Protein AF-A0A7C1QUC7-F1 (afdb_monomer)

pLDDT: mean 93.7, std 6.02, range [58.03, 98.5]

Radius of gyration: 19.01 Å; Cα contacts (8 Å, |Δi|>4): 161; chains: 1; bounding box: 42×36×48 Å

Mean predicted aligned error: 3.9 Å

Sequence (170 aa):
MADLIAYRDMVGLGVSPEYSREEKELNALASFWFVCEMGADALHEIRVWHWFYDHPEASVEELKKVTIDIANDIWNEYFADIFGVRDIPIFSIYSHFINGSLYLHSYPLGNIILMQLEEYFEGKDFEEEMVRICTIGKLTPDLWMKEATGESLSSEPMLRAVRKAIDNYN

Secondary structure (DSSP, 8-state):
---HHHHHHHHHTTSSS---HHHHHHHHHHHHHHHHHHHHHHHHHHHHHHHHHH-TT--HHHHHHHHHHHHHHHHHHHTHHHHT-----GGGG-THHHHS-S-TTHHHHHHHHHHHHHHHTTTS-HHHHHHHHHTT-S--HHHHHHHHHSS---SHHHHHHHHHHHHHH-

Solvent-accessible surface area (backbone atoms only — not comparable to full-atom values): 9418 Å² total; per-residue (Å²): 91,57,49,66,65,60,46,49,47,34,32,76,72,64,77,33,97,60,77,47,72,66,60,51,30,52,36,29,46,42,23,51,52,38,30,55,55,42,39,51,45,19,49,40,47,52,52,46,51,52,51,45,70,78,38,82,85,62,50,72,69,54,53,53,50,50,38,37,50,48,18,18,50,52,31,50,73,75,41,16,85,80,71,75,54,70,74,49,43,70,59,49,70,63,60,64,58,79,83,46,70,98,53,54,59,54,56,27,51,51,33,36,50,47,36,36,48,56,63,66,43,63,96,50,66,59,66,65,50,48,54,57,46,67,66,73,64,96,62,56,72,46,60,42,31,31,76,58,71,73,39,70,70,51,60,58,50,40,54,52,42,30,52,59,32,51,68,74,76,108

Structure (mmCIF, N/CA/C/O backbone):
data_AF-A0A7C1QUC7-F1
#
_entry.id   AF-A0A7C1QUC7-F1
#
loop_
_atom_site.group_PDB
_atom_site.id
_atom_site.type_symbol
_atom_site.label_atom_id
_atom_site.label_alt_id
_atom_site.label_comp_id
_atom_site.label_asym_id
_atom_site.label_entity_id
_atom_site.label_seq_id
_atom_site.pdbx_PDB_ins_code
_atom_site.Cartn_x
_atom_site.Cartn_y
_atom_site.Cartn_z
_atom_site.occupancy
_atom_site.B_iso_or_equiv
_atom_site.auth_seq_id
_atom_site.auth_comp_id
_atom_site.auth_asym_id
_atom_site.auth_atom_id
_atom_site.pdbx_PDB_model_num
ATOM 1 N N . MET A 1 1 ? 1.234 6.935 5.578 1.00 69.12 1 MET A N 1
ATOM 2 C CA . MET A 1 1 ? 1.297 5.610 6.223 1.00 69.12 1 MET A CA 1
ATOM 3 C C . MET A 1 1 ? 0.118 5.541 7.174 1.00 69.12 1 MET A C 1
ATOM 5 O O . MET A 1 1 ? -0.245 6.579 7.704 1.00 69.12 1 MET A O 1
ATOM 9 N N . ALA A 1 2 ? -0.513 4.383 7.321 1.00 73.50 2 ALA A N 1
ATOM 10 C CA . ALA A 1 2 ? -1.571 4.170 8.287 1.00 73.50 2 ALA A CA 1
ATOM 11 C C . ALA A 1 2 ? -0.963 4.217 9.687 1.00 73.50 2 ALA A C 1
ATOM 13 O O . ALA A 1 2 ? -0.053 3.447 9.994 1.00 73.50 2 ALA A O 1
ATOM 14 N N . ASP A 1 3 ? -1.483 5.122 10.511 1.00 85.62 3 ASP A N 1
ATOM 15 C CA . ASP A 1 3 ? -0.880 5.485 11.794 1.00 85.62 3 ASP A CA 1
ATOM 16 C C . ASP A 1 3 ? -1.802 5.167 12.984 1.00 85.62 3 ASP A C 1
ATOM 18 O O . ASP A 1 3 ? -1.674 5.754 14.058 1.00 85.62 3 ASP A O 1
ATOM 22 N N . LEU A 1 4 ? -2.718 4.199 12.829 1.00 86.19 4 LEU A N 1
ATOM 23 C CA . LEU A 1 4 ? -3.664 3.774 13.874 1.00 86.19 4 LEU A CA 1
ATOM 24 C C . LEU A 1 4 ? -2.986 3.591 15.239 1.00 86.19 4 LEU A C 1
ATOM 26 O O . LEU A 1 4 ? -3.475 4.098 16.247 1.00 86.19 4 LEU A O 1
ATOM 30 N N . ILE A 1 5 ? -1.871 2.855 15.273 1.00 87.56 5 ILE A N 1
ATOM 31 C CA . ILE A 1 5 ? -1.149 2.559 16.516 1.00 87.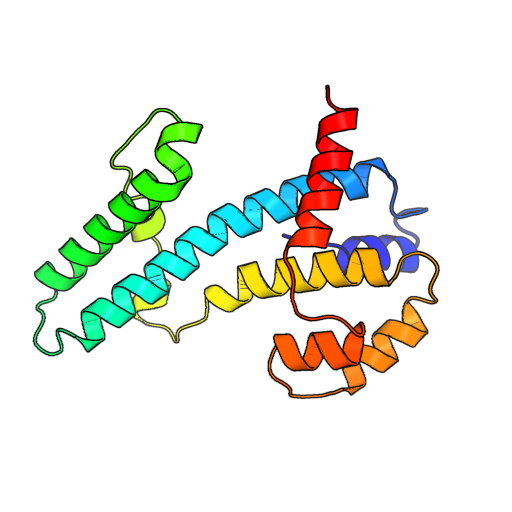56 5 ILE A CA 1
ATOM 32 C C . ILE A 1 5 ? -0.590 3.843 17.127 1.00 87.56 5 ILE A C 1
ATOM 34 O O . ILE A 1 5 ? -0.766 4.061 18.318 1.00 87.56 5 ILE A O 1
ATOM 38 N N . ALA A 1 6 ? -0.019 4.738 16.316 1.00 90.56 6 ALA A N 1
ATOM 39 C CA . ALA A 1 6 ? 0.501 6.009 16.804 1.00 90.56 6 ALA A CA 1
ATOM 40 C C . ALA A 1 6 ? -0.608 6.875 17.424 1.00 90.56 6 ALA A C 1
ATOM 42 O O . ALA A 1 6 ? -0.436 7.398 18.523 1.00 90.56 6 ALA A O 1
ATOM 43 N N . TYR A 1 7 ? -1.776 6.981 16.781 1.00 92.19 7 TYR A N 1
ATOM 44 C CA . TYR A 1 7 ? -2.909 7.714 17.356 1.00 92.19 7 TYR A CA 1
ATOM 45 C C . TYR A 1 7 ? -3.422 7.072 18.650 1.00 92.19 7 TYR A C 1
ATOM 47 O O . TYR A 1 7 ? -3.710 7.775 19.619 1.00 92.19 7 TYR A O 1
ATOM 55 N N . ARG A 1 8 ? -3.505 5.738 18.705 1.00 89.00 8 ARG A N 1
ATOM 56 C CA . ARG A 1 8 ? -3.903 5.010 19.921 1.00 89.00 8 ARG A CA 1
ATOM 57 C C . ARG A 1 8 ? -2.897 5.195 21.055 1.00 89.00 8 ARG A C 1
ATOM 59 O O . ARG A 1 8 ? -3.323 5.424 22.186 1.00 89.00 8 ARG A O 1
ATOM 66 N N . ASP A 1 9 ? -1.603 5.176 20.757 1.00 91.38 9 ASP A N 1
ATOM 67 C CA . ASP A 1 9 ? -0.536 5.424 21.727 1.00 91.38 9 ASP A CA 1
ATOM 68 C C . ASP A 1 9 ? -0.625 6.843 22.292 1.00 91.38 9 ASP A C 1
ATOM 70 O O . ASP A 1 9 ? -0.523 7.033 23.500 1.00 91.38 9 ASP A O 1
ATOM 74 N N . MET A 1 10 ? -0.891 7.845 21.451 1.00 93.94 10 MET A N 1
ATOM 75 C CA . MET A 1 10 ? -1.063 9.232 21.898 1.00 93.94 10 MET A CA 1
ATOM 76 C C . MET A 1 10 ? -2.230 9.384 22.880 1.00 93.94 10 MET A C 1
ATOM 78 O O . MET A 1 10 ? -2.113 10.128 23.857 1.00 93.94 10 MET A O 1
ATOM 82 N N . VAL A 1 11 ? -3.326 8.647 22.666 1.00 92.31 11 VAL A N 1
ATOM 83 C CA . VAL A 1 11 ? -4.451 8.582 23.611 1.00 92.31 11 VAL A CA 1
ATOM 84 C C . VAL A 1 11 ? -4.062 7.838 24.888 1.00 92.31 11 VAL A C 1
ATOM 86 O O . VAL A 1 11 ? -4.291 8.340 25.987 1.00 92.31 11 VAL A O 1
ATOM 89 N N . GLY A 1 12 ? -3.427 6.669 24.767 1.00 89.88 12 GLY A N 1
ATOM 90 C CA . GLY A 1 12 ? -3.003 5.855 25.910 1.00 89.88 12 GLY A CA 1
ATOM 91 C C . GLY A 1 12 ? -1.971 6.547 26.809 1.00 89.88 12 GLY A C 1
ATOM 92 O O . GLY A 1 12 ? -1.999 6.384 28.027 1.00 89.88 12 GLY A O 1
ATOM 93 N N . LEU A 1 13 ? -1.098 7.371 26.226 1.00 94.38 13 LEU A N 1
ATOM 94 C CA . LEU A 1 13 ? -0.108 8.188 26.933 1.00 94.38 13 LEU A CA 1
ATOM 95 C C . LEU A 1 13 ? -0.691 9.494 27.500 1.00 94.38 13 LEU A C 1
ATOM 97 O O . LEU A 1 13 ? 0.017 10.225 28.194 1.00 94.38 13 LEU A O 1
ATOM 101 N N . GLY A 1 14 ? -1.957 9.809 27.209 1.00 95.06 14 GLY A N 1
ATOM 102 C CA . GLY A 1 14 ? -2.612 11.044 2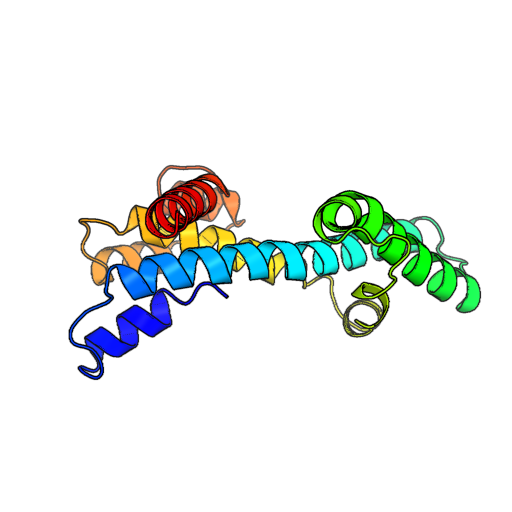7.641 1.00 95.06 14 GLY A CA 1
ATOM 103 C C . GLY A 1 14 ? -2.091 12.307 26.947 1.00 95.06 14 GLY A C 1
ATOM 104 O O . GLY A 1 14 ? -2.264 13.404 27.477 1.00 95.06 14 GLY A O 1
ATOM 105 N N . VAL A 1 15 ? -1.441 12.169 25.786 1.00 96.38 15 VAL A N 1
ATOM 106 C CA . VAL A 1 15 ? -0.979 13.303 24.967 1.00 96.38 15 VAL A CA 1
ATOM 107 C C . VAL A 1 15 ? -2.141 13.912 24.181 1.00 96.38 15 VAL A C 1
ATOM 109 O O . VAL A 1 15 ? -2.224 15.133 24.061 1.00 96.38 15 VAL A O 1
ATOM 112 N N . SER A 1 16 ? -3.059 13.065 23.712 1.00 92.94 16 SER A N 1
ATOM 113 C CA . SER A 1 16 ? -4.316 13.464 23.076 1.00 92.94 16 SER A CA 1
ATOM 114 C C . SER A 1 16 ? -5.505 12.897 23.859 1.00 92.94 16 SER A C 1
ATOM 116 O O . SER A 1 16 ? -5.406 11.797 24.401 1.00 92.94 16 SER A O 1
ATOM 118 N N . PRO A 1 17 ? -6.644 13.608 23.933 1.00 92.19 17 PRO A N 1
ATOM 119 C CA . PRO A 1 17 ? -7.822 13.116 24.647 1.00 92.19 17 PRO A CA 1
ATOM 120 C C . PRO A 1 17 ? -8.509 11.948 23.926 1.00 92.19 17 PRO A C 1
ATOM 122 O O . PRO A 1 17 ? -9.101 11.090 24.574 1.00 92.19 17 PRO A O 1
ATOM 125 N N . GLU A 1 18 ? -8.443 11.914 22.594 1.00 93.62 18 GLU A N 1
ATOM 126 C CA . GLU A 1 18 ? -9.028 10.872 21.754 1.00 93.62 18 GLU A CA 1
ATOM 127 C C . GLU A 1 18 ? -8.349 10.829 20.380 1.00 93.62 18 GLU A C 1
ATOM 129 O O . GLU A 1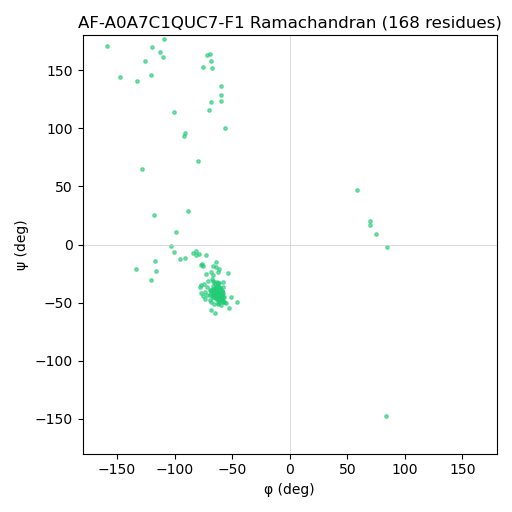 18 ? -7.578 11.723 20.037 1.00 93.62 18 GLU A O 1
ATOM 134 N N . TYR A 1 19 ? -8.669 9.792 19.601 1.00 92.94 19 TYR A N 1
ATOM 135 C CA . TYR A 1 19 ? -8.413 9.754 18.166 1.00 92.94 19 TYR A CA 1
ATOM 136 C C . TYR A 1 19 ? -9.650 10.300 17.446 1.00 92.94 19 TYR A C 1
ATOM 138 O O . TYR A 1 19 ? -10.652 9.593 17.274 1.00 92.94 19 TYR A O 1
ATOM 146 N N . SER A 1 20 ? -9.598 11.588 17.118 1.00 92.94 20 SER A N 1
ATOM 147 C CA . SER A 1 20 ? -10.737 12.368 16.644 1.00 92.94 20 SER A CA 1
ATOM 148 C C . SER A 1 20 ? -11.201 11.947 15.249 1.00 92.94 20 SER A C 1
ATOM 150 O O . SER A 1 20 ? -10.503 11.274 14.488 1.00 92.94 20 SER A O 1
ATOM 152 N N . ARG A 1 21 ? -12.415 12.371 14.885 1.00 92.94 21 ARG A N 1
ATOM 153 C CA . ARG A 1 21 ? -12.969 12.128 13.547 1.00 92.94 21 ARG A CA 1
ATOM 154 C C . ARG A 1 21 ? -12.100 12.735 12.439 1.00 92.94 21 ARG A C 1
ATOM 156 O O . ARG A 1 21 ? -11.870 12.072 11.436 1.00 92.94 21 ARG A O 1
ATOM 163 N N . GLU A 1 22 ? -11.623 13.962 12.627 1.00 93.31 22 GLU A N 1
ATOM 164 C CA . GLU A 1 22 ? -10.779 14.646 11.641 1.00 93.31 22 GLU A CA 1
ATOM 165 C C . GLU A 1 22 ? -9.454 13.900 11.433 1.00 93.31 22 GLU A C 1
ATOM 167 O O . GLU A 1 22 ? -9.054 13.650 10.299 1.00 93.31 22 GLU A O 1
ATOM 172 N N . GLU A 1 23 ? -8.809 13.452 12.514 1.00 94.00 23 GLU A N 1
ATOM 173 C CA . GLU A 1 23 ? -7.571 12.671 12.416 1.00 94.00 23 GLU A CA 1
ATOM 174 C C . GLU A 1 23 ? -7.789 11.327 11.702 1.00 94.00 23 GLU A C 1
ATOM 176 O O . GLU A 1 23 ? -6.927 10.901 10.937 1.00 94.00 23 GLU A O 1
ATOM 181 N N . LYS A 1 24 ? -8.941 10.669 11.894 1.00 93.94 24 LYS A N 1
ATOM 182 C CA . LYS A 1 24 ? -9.315 9.451 11.148 1.00 93.94 24 LYS A CA 1
ATOM 183 C C . LYS A 1 24 ? -9.468 9.704 9.655 1.00 93.94 24 LYS A C 1
ATOM 185 O O . LYS A 1 24 ? -8.974 8.930 8.838 1.00 93.94 24 LYS A O 1
ATOM 190 N N . GLU A 1 25 ? -10.138 10.791 9.293 1.00 94.69 25 GLU A N 1
ATOM 191 C CA . GLU A 1 25 ? -10.363 11.166 7.896 1.00 94.69 25 GLU A CA 1
ATOM 192 C C . GLU A 1 25 ? -9.042 11.511 7.194 1.00 94.69 25 GLU A C 1
ATOM 194 O O . GLU A 1 25 ? -8.763 10.996 6.108 1.00 94.69 25 GLU A O 1
ATOM 199 N N . LEU A 1 26 ? -8.183 12.297 7.847 1.00 94.44 26 LEU A N 1
ATOM 200 C CA . LEU A 1 26 ? -6.846 12.618 7.346 1.00 94.44 26 LEU A CA 1
ATOM 201 C C . LEU A 1 26 ? -5.949 11.378 7.255 1.00 94.44 26 LEU A C 1
ATOM 203 O O . LEU A 1 26 ? -5.269 11.196 6.243 1.00 94.44 26 LEU A O 1
ATOM 207 N N . ASN A 1 27 ? -5.979 10.497 8.261 1.00 94.94 27 ASN A N 1
ATOM 208 C CA . ASN A 1 27 ? -5.242 9.234 8.238 1.00 94.94 27 ASN A CA 1
ATOM 209 C C . ASN A 1 27 ? -5.686 8.352 7.064 1.00 94.94 27 ASN A C 1
ATOM 211 O O . ASN A 1 27 ? -4.838 7.805 6.362 1.00 94.94 27 ASN A O 1
ATOM 215 N N . ALA A 1 28 ? -6.990 8.251 6.789 1.00 95.94 28 ALA A N 1
ATOM 216 C CA . ALA A 1 28 ? -7.501 7.473 5.662 1.00 95.94 28 ALA A CA 1
ATOM 217 C C . ALA A 1 28 ? -6.990 8.005 4.312 1.00 95.94 28 ALA A C 1
ATOM 219 O O . ALA A 1 28 ? -6.511 7.227 3.483 1.00 95.94 28 ALA A O 1
ATOM 220 N N . LEU A 1 29 ? -7.032 9.326 4.104 1.00 96.31 29 LEU A N 1
ATOM 221 C CA . LEU A 1 29 ? -6.521 9.971 2.889 1.00 96.31 29 LEU A CA 1
ATOM 222 C C . LEU A 1 29 ? -5.004 9.780 2.734 1.00 96.31 29 LEU A C 1
ATOM 224 O O . LEU A 1 29 ? -4.532 9.383 1.666 1.00 96.31 29 LEU A O 1
ATOM 228 N N . ALA A 1 30 ? -4.243 10.007 3.807 1.00 95.75 30 ALA A N 1
ATOM 229 C CA . ALA A 1 30 ? -2.791 9.844 3.814 1.00 95.75 30 ALA A CA 1
ATOM 230 C C . ALA A 1 30 ? -2.366 8.381 3.602 1.00 95.75 30 ALA A C 1
ATOM 232 O O . ALA A 1 30 ? -1.375 8.109 2.922 1.00 95.75 30 ALA A O 1
ATOM 233 N N . SER A 1 31 ? -3.113 7.429 4.163 1.00 96.19 31 SER A N 1
ATOM 234 C CA . SER A 1 31 ? -2.881 5.991 3.992 1.00 96.1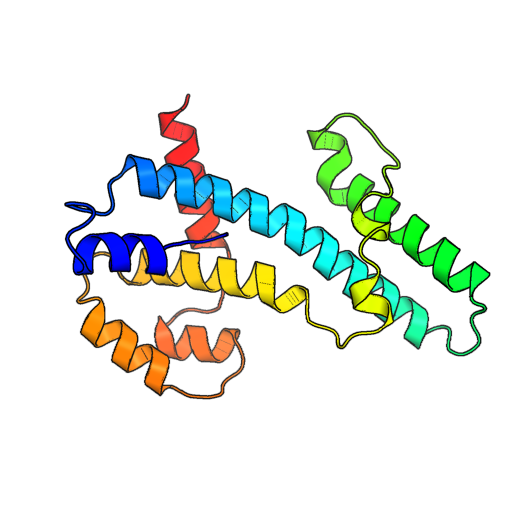9 31 SER A CA 1
ATOM 235 C C . SER A 1 31 ? -3.147 5.547 2.566 1.00 96.19 31 SER A C 1
ATOM 237 O O . SER A 1 31 ? -2.334 4.833 1.987 1.00 96.19 31 SER A O 1
ATOM 239 N N . PHE A 1 32 ? -4.248 6.009 1.974 1.00 96.88 32 PHE A N 1
ATOM 240 C CA . PHE A 1 32 ? -4.570 5.713 0.586 1.00 96.88 32 PHE A CA 1
ATOM 241 C C . PHE A 1 32 ? -3.496 6.227 -0.368 1.00 96.88 32 PHE A C 1
ATOM 243 O O . PHE A 1 32 ? -2.992 5.456 -1.183 1.00 96.88 32 PHE A O 1
ATOM 250 N N . TRP A 1 33 ? -3.093 7.493 -0.219 1.00 95.81 33 TRP A N 1
ATOM 251 C CA . TRP A 1 33 ? -2.032 8.058 -1.048 1.00 95.81 33 TRP A CA 1
ATOM 252 C C . TRP A 1 33 ? -0.719 7.281 -0.896 1.00 95.81 33 TRP A C 1
ATOM 254 O O . TRP A 1 33 ? -0.100 6.904 -1.889 1.00 95.81 33 TRP A O 1
ATOM 264 N N . PHE A 1 34 ? -0.348 6.951 0.343 1.00 96.25 34 PHE A N 1
ATOM 265 C CA . PHE A 1 34 ? 0.832 6.141 0.626 1.00 96.25 34 PHE A CA 1
ATOM 266 C C . PHE A 1 34 ? 0.771 4.759 -0.040 1.00 96.25 34 PHE A C 1
ATOM 268 O O . PHE A 1 34 ? 1.770 4.301 -0.588 1.00 96.25 34 PHE A O 1
ATOM 275 N N . VAL A 1 35 ? -0.386 4.086 -0.011 1.00 97.31 35 VAL A N 1
ATOM 276 C CA . VAL A 1 35 ? -0.570 2.783 -0.669 1.00 97.31 35 VAL A CA 1
ATOM 277 C C . VAL A 1 35 ? -0.457 2.905 -2.186 1.00 97.31 35 VAL A C 1
ATOM 279 O O . VAL A 1 35 ? 0.134 2.023 -2.801 1.00 97.31 35 VAL A O 1
ATOM 282 N N . CYS A 1 36 ? -0.977 3.973 -2.795 1.00 96.25 36 CYS A N 1
ATOM 283 C CA . CYS A 1 36 ? -0.805 4.216 -4.228 1.00 96.25 36 CYS A CA 1
ATOM 284 C C . CYS A 1 36 ? 0.672 4.411 -4.592 1.00 96.25 36 CYS A C 1
ATOM 286 O O . CYS A 1 36 ? 1.166 3.744 -5.498 1.00 96.25 36 CYS A O 1
ATOM 288 N N . GLU A 1 37 ? 1.376 5.281 -3.869 1.00 94.06 37 GLU A N 1
ATOM 289 C CA . GLU A 1 37 ? 2.783 5.608 -4.120 1.00 94.06 37 GLU A CA 1
ATOM 290 C C . GLU A 1 37 ? 3.695 4.392 -3.897 1.00 94.06 37 GLU A C 1
ATOM 292 O O . GLU A 1 37 ? 4.304 3.890 -4.839 1.00 94.06 37 GLU A O 1
ATOM 297 N N . MET A 1 38 ? 3.694 3.823 -2.689 1.00 94.50 38 MET A N 1
ATOM 298 C CA . MET A 1 38 ? 4.515 2.648 -2.375 1.00 94.50 38 MET A CA 1
ATOM 299 C C . MET A 1 38 ? 4.071 1.395 -3.132 1.00 94.50 38 MET A C 1
ATOM 301 O O . MET A 1 38 ? 4.869 0.484 -3.352 1.00 94.50 38 MET A O 1
ATOM 305 N N . GLY A 1 39 ? 2.796 1.314 -3.516 1.00 95.88 39 GLY A N 1
ATOM 306 C CA . GLY A 1 39 ? 2.283 0.259 -4.384 1.00 95.88 39 GLY A CA 1
ATOM 307 C C . GLY A 1 39 ? 2.904 0.317 -5.775 1.00 95.88 39 GLY A C 1
ATOM 308 O O . GLY A 1 39 ? 3.249 -0.728 -6.324 1.00 95.88 39 GLY A O 1
ATOM 309 N N . ALA A 1 40 ? 3.109 1.517 -6.319 1.00 96.19 40 ALA A N 1
ATOM 310 C CA . ALA A 1 40 ? 3.796 1.706 -7.589 1.00 96.19 40 ALA A CA 1
ATOM 311 C C . ALA A 1 40 ? 5.274 1.305 -7.503 1.00 96.19 40 ALA A C 1
ATOM 313 O O . ALA A 1 40 ? 5.739 0.567 -8.370 1.00 96.19 40 ALA A O 1
ATOM 314 N N . ASP A 1 41 ? 5.978 1.690 -6.433 1.00 94.44 41 ASP A N 1
ATOM 315 C CA . ASP A 1 41 ? 7.361 1.251 -6.188 1.00 94.44 41 ASP A CA 1
ATOM 316 C C . ASP A 1 41 ? 7.462 -0.275 -6.022 1.00 94.44 41 ASP A C 1
ATOM 318 O O . ASP A 1 41 ? 8.355 -0.918 -6.573 1.00 94.44 41 ASP A O 1
ATOM 322 N N . ALA A 1 42 ? 6.514 -0.892 -5.310 1.00 95.00 42 ALA A N 1
ATOM 323 C CA . ALA A 1 42 ? 6.467 -2.343 -5.153 1.00 95.00 42 ALA A CA 1
ATOM 324 C C . ALA A 1 42 ? 6.191 -3.066 -6.481 1.00 95.00 42 ALA A C 1
ATOM 326 O O . ALA A 1 42 ? 6.827 -4.077 -6.780 1.00 95.00 42 ALA A O 1
ATOM 327 N N . LEU A 1 43 ? 5.260 -2.559 -7.296 1.00 96.06 43 LEU A N 1
ATOM 328 C CA . LEU A 1 43 ? 5.004 -3.090 -8.636 1.00 96.06 43 LEU A CA 1
ATOM 329 C C . LEU A 1 43 ? 6.223 -2.928 -9.541 1.00 96.06 43 LEU A C 1
ATOM 331 O O . LEU A 1 43 ? 6.510 -3.824 -10.334 1.00 96.06 43 LEU A O 1
ATOM 335 N N . HIS A 1 44 ? 6.936 -1.811 -9.418 1.00 96.00 44 HIS A N 1
ATOM 336 C CA . HIS A 1 44 ? 8.160 -1.544 -10.158 1.00 96.00 44 HIS A CA 1
ATOM 337 C C . HIS A 1 44 ? 9.245 -2.566 -9.815 1.00 96.00 44 HIS A C 1
ATOM 339 O O . HIS A 1 44 ? 9.727 -3.242 -10.723 1.00 96.00 44 HIS A O 1
ATOM 345 N N . GLU A 1 45 ? 9.521 -2.783 -8.524 1.00 94.88 45 GLU A N 1
ATOM 346 C CA . GLU A 1 45 ? 10.410 -3.848 -8.041 1.00 94.88 45 GLU A CA 1
ATOM 347 C C . GLU A 1 45 ? 9.994 -5.213 -8.613 1.00 94.88 45 GLU A C 1
ATOM 349 O O . GLU A 1 45 ? 10.793 -5.880 -9.272 1.00 94.88 45 GLU A O 1
ATOM 354 N N . ILE A 1 46 ? 8.733 -5.615 -8.431 1.00 95.12 46 ILE A N 1
ATOM 355 C CA . ILE A 1 46 ? 8.231 -6.925 -8.872 1.00 95.12 46 ILE A CA 1
ATOM 356 C C . ILE A 1 46 ? 8.405 -7.113 -10.386 1.00 95.12 46 ILE A C 1
ATOM 358 O O . ILE A 1 46 ? 8.900 -8.153 -10.826 1.00 95.12 46 ILE A O 1
ATOM 362 N N . ARG A 1 47 ? 8.022 -6.119 -11.199 1.00 96.31 47 ARG A N 1
ATOM 363 C CA . ARG A 1 47 ? 8.116 -6.195 -12.666 1.00 96.31 47 ARG A CA 1
ATOM 364 C C . ARG A 1 47 ? 9.575 -6.227 -13.137 1.00 96.31 47 ARG A C 1
ATOM 366 O O . ARG A 1 47 ? 9.885 -7.005 -14.038 1.00 96.31 47 ARG A O 1
ATOM 373 N N . VAL A 1 48 ? 10.473 -5.446 -12.524 1.00 95.19 48 VAL A N 1
ATOM 374 C CA . VAL A 1 48 ? 11.911 -5.471 -12.856 1.00 95.19 48 VAL A CA 1
ATOM 375 C C . VAL A 1 48 ? 12.526 -6.826 -12.513 1.00 95.19 48 VAL A C 1
ATOM 377 O O . VAL A 1 48 ? 13.245 -7.391 -13.336 1.00 95.19 48 VAL A O 1
ATOM 380 N N . TRP A 1 49 ? 12.212 -7.389 -11.345 1.00 93.38 49 TRP A N 1
ATOM 381 C CA . TRP A 1 49 ? 12.712 -8.706 -10.948 1.00 93.38 49 TRP A CA 1
ATOM 382 C C . TRP A 1 49 ? 12.180 -9.831 -11.837 1.00 93.38 49 TRP A C 1
ATOM 384 O O . TRP A 1 49 ? 12.957 -10.699 -12.227 1.00 93.38 49 TRP A O 1
ATOM 394 N N . HIS A 1 50 ? 10.897 -9.808 -12.215 1.00 95.31 50 HIS A N 1
ATOM 395 C CA . HIS A 1 50 ? 10.360 -10.752 -13.200 1.00 95.31 50 HIS A CA 1
ATOM 396 C C . HIS A 1 50 ? 11.120 -10.677 -14.523 1.00 95.31 50 HIS A C 1
ATOM 398 O O . HIS A 1 50 ? 11.589 -11.702 -15.013 1.00 95.31 50 HIS A O 1
ATOM 404 N N . TRP A 1 51 ? 11.314 -9.467 -15.056 1.00 96.56 51 TRP A N 1
ATOM 405 C CA . TRP A 1 51 ? 12.086 -9.289 -16.280 1.00 96.56 51 TRP A CA 1
ATOM 406 C C . TRP A 1 51 ? 13.516 -9.813 -16.129 1.00 96.56 51 TRP A C 1
ATOM 408 O O . TRP A 1 51 ? 14.005 -10.513 -17.011 1.00 96.56 51 TRP A O 1
ATOM 418 N N . PHE A 1 52 ? 14.179 -9.530 -15.008 1.00 91.81 52 PHE A N 1
ATOM 419 C CA . PHE A 1 52 ? 15.553 -9.966 -14.778 1.00 91.81 52 PHE A CA 1
ATOM 420 C C . PHE A 1 52 ? 15.675 -11.494 -14.676 1.00 91.81 52 PHE A C 1
ATOM 422 O O . PHE A 1 52 ? 16.609 -12.068 -15.232 1.00 91.81 52 PHE A O 1
ATOM 429 N N . TYR A 1 53 ? 14.706 -12.172 -14.051 1.00 93.19 53 TYR A N 1
ATOM 430 C CA . TYR A 1 53 ? 14.654 -13.638 -14.033 1.00 93.19 53 TYR A CA 1
ATOM 431 C C . TYR A 1 53 ? 14.444 -14.249 -15.423 1.00 93.19 53 TYR A C 1
ATOM 433 O O . TYR A 1 53 ? 15.007 -15.306 -15.709 1.00 93.19 53 TYR A O 1
ATOM 441 N N . ASP A 1 54 ? 13.688 -13.578 -16.292 1.00 97.81 54 ASP A N 1
ATOM 442 C CA . ASP A 1 54 ? 13.482 -14.006 -17.679 1.00 97.81 54 ASP A CA 1
ATOM 443 C C . ASP A 1 54 ? 14.700 -13.711 -18.584 1.00 97.81 54 ASP A C 1
ATOM 445 O O . ASP A 1 54 ? 14.825 -14.297 -19.662 1.00 97.81 54 ASP A O 1
ATOM 449 N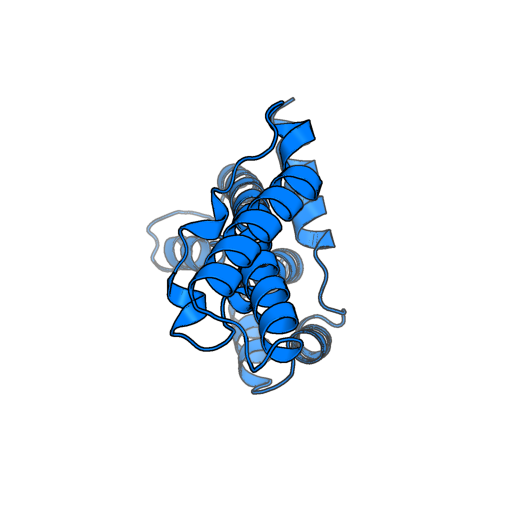 N . HIS A 1 55 ? 15.621 -12.838 -18.150 1.00 97.38 55 HIS A N 1
ATOM 450 C CA . HIS A 1 55 ? 16.799 -12.392 -18.907 1.00 97.38 55 HIS A CA 1
ATOM 451 C C . HIS A 1 55 ? 18.098 -12.541 -18.086 1.00 97.38 55 HIS A C 1
ATOM 453 O O . HIS A 1 55 ? 18.761 -11.546 -17.789 1.00 97.38 55 HIS A O 1
ATOM 459 N N . PRO A 1 56 ? 18.519 -13.775 -17.742 1.00 95.75 56 PRO A N 1
ATOM 460 C CA . PRO A 1 56 ? 19.656 -14.008 -16.841 1.00 95.75 56 PRO A CA 1
ATOM 461 C C . PRO A 1 56 ? 21.011 -13.518 -17.383 1.00 95.75 56 PRO A C 1
ATOM 463 O O . PRO A 1 56 ? 21.938 -13.311 -16.606 1.00 95.75 56 PRO A O 1
ATOM 466 N N . GLU A 1 57 ? 21.124 -13.318 -18.699 1.00 97.38 57 GLU A N 1
ATOM 467 C CA . GLU A 1 57 ? 22.337 -12.835 -19.378 1.00 97.38 57 GLU A CA 1
ATOM 468 C C . GLU A 1 57 ? 22.291 -11.325 -19.684 1.00 97.38 57 GLU A C 1
ATOM 470 O O . GLU A 1 57 ? 23.115 -10.821 -20.449 1.00 97.38 57 GLU A O 1
ATOM 475 N N . ALA A 1 58 ? 21.310 -10.599 -19.134 1.00 96.75 58 ALA A N 1
ATOM 476 C CA . ALA A 1 58 ? 21.157 -9.169 -19.369 1.00 96.75 58 ALA A CA 1
ATOM 477 C C . ALA A 1 58 ? 22.396 -8.377 -18.926 1.00 96.75 58 ALA A C 1
ATOM 479 O O . ALA A 1 58 ? 22.939 -8.552 -17.832 1.00 96.75 58 ALA A O 1
ATOM 480 N N . SER A 1 59 ? 22.804 -7.437 -19.769 1.00 96.88 59 SER A N 1
ATOM 481 C CA . SER A 1 59 ? 23.808 -6.432 -19.438 1.00 96.88 59 SER A CA 1
ATOM 482 C C . SER A 1 59 ? 23.268 -5.380 -18.462 1.00 96.88 59 SER A C 1
ATOM 484 O O . SER A 1 59 ? 22.060 -5.188 -18.298 1.00 96.88 59 SER A O 1
ATOM 486 N N . VAL A 1 60 ? 24.183 -4.636 -17.833 1.00 94.38 60 VAL A N 1
ATOM 487 C CA . VAL A 1 60 ? 23.841 -3.512 -16.944 1.00 94.38 60 VAL A CA 1
ATOM 488 C C . VAL A 1 60 ? 23.044 -2.438 -17.692 1.00 94.38 60 VAL A C 1
ATOM 490 O O . VAL A 1 60 ? 22.075 -1.901 -17.156 1.00 94.38 60 VAL A O 1
ATOM 493 N N . GLU A 1 61 ? 23.415 -2.139 -18.938 1.00 96.69 61 GLU A N 1
ATOM 494 C CA . GLU A 1 61 ? 22.694 -1.200 -19.799 1.00 96.69 61 GLU A CA 1
ATOM 495 C C . GLU A 1 61 ? 21.257 -1.651 -20.089 1.00 96.69 61 GLU A C 1
ATOM 497 O O . GLU A 1 61 ? 20.343 -0.824 -20.037 1.00 96.69 61 GLU A O 1
ATOM 502 N N . GLU A 1 62 ? 21.037 -2.941 -20.355 1.00 97.31 62 GLU A N 1
ATOM 503 C CA . GLU A 1 62 ? 19.695 -3.492 -20.581 1.00 97.31 62 GLU A CA 1
ATOM 504 C C . GLU A 1 62 ? 18.850 -3.442 -19.307 1.00 97.31 62 GLU A C 1
ATOM 506 O O . GLU A 1 62 ? 17.715 -2.963 -19.354 1.00 97.31 62 GLU A O 1
ATOM 511 N N . LEU A 1 63 ? 19.419 -3.829 -18.158 1.00 94.38 63 LEU A N 1
ATOM 512 C CA . LEU A 1 63 ? 18.736 -3.740 -16.867 1.00 94.38 63 LEU A CA 1
ATOM 513 C C . LEU A 1 63 ? 18.352 -2.293 -16.531 1.00 94.38 63 LEU A C 1
ATOM 515 O O . LEU A 1 63 ? 17.221 -2.018 -16.127 1.00 94.38 63 LEU A O 1
ATOM 519 N N . LYS A 1 64 ? 19.268 -1.341 -16.737 1.00 94.56 64 LYS A N 1
ATOM 520 C CA . LYS A 1 64 ? 18.991 0.086 -16.536 1.00 94.56 64 LYS A CA 1
ATOM 521 C C . LYS A 1 64 ? 17.861 0.565 -17.444 1.00 94.56 64 LYS A C 1
ATOM 523 O O . LYS A 1 64 ? 16.973 1.279 -16.981 1.00 94.56 64 LYS A O 1
ATOM 528 N N . LYS A 1 65 ? 17.898 0.191 -18.727 1.00 96.81 65 LYS A N 1
ATOM 529 C CA . LYS A 1 65 ? 16.869 0.573 -19.695 1.00 96.81 65 LYS A CA 1
ATOM 530 C C . LYS A 1 65 ? 15.504 0.047 -19.259 1.00 96.81 65 LYS A C 1
ATOM 532 O O . LYS A 1 65 ? 14.578 0.841 -19.134 1.00 96.81 65 LYS A O 1
ATOM 537 N N . VAL A 1 66 ? 15.395 -1.248 -18.960 1.00 96.75 66 VAL A N 1
ATOM 538 C CA . VAL A 1 66 ? 14.107 -1.841 -18.582 1.00 96.75 66 VAL A CA 1
ATOM 539 C C . VAL A 1 66 ? 13.581 -1.292 -17.257 1.00 96.75 66 VAL A C 1
ATOM 541 O O . VAL A 1 66 ? 12.382 -1.101 -17.100 1.00 96.75 66 VAL A O 1
ATOM 544 N N . THR A 1 67 ? 14.474 -0.942 -16.328 1.00 96.00 67 THR A N 1
ATOM 545 C CA . THR A 1 67 ? 14.102 -0.312 -15.059 1.00 96.00 67 THR A CA 1
ATOM 546 C C . THR A 1 67 ? 13.419 1.034 -15.303 1.00 96.00 67 THR A C 1
ATOM 548 O O . THR A 1 67 ? 12.411 1.346 -14.674 1.00 96.00 67 THR A O 1
ATOM 551 N N . ILE A 1 68 ? 13.934 1.834 -16.237 1.00 97.25 68 ILE A N 1
ATOM 552 C CA . ILE A 1 68 ? 13.332 3.121 -16.606 1.00 97.25 68 ILE A CA 1
ATOM 553 C C . ILE A 1 68 ? 12.028 2.908 -17.384 1.00 97.25 68 ILE A C 1
ATOM 555 O O . ILE A 1 68 ? 11.036 3.577 -17.098 1.00 97.25 68 ILE A O 1
ATOM 559 N N . ASP A 1 69 ? 12.008 1.970 -18.332 1.00 98.12 69 ASP A N 1
ATOM 560 C CA . ASP A 1 69 ? 10.822 1.681 -19.143 1.00 98.12 69 ASP A CA 1
ATOM 561 C C . ASP A 1 69 ? 9.644 1.216 -18.272 1.00 98.12 69 ASP A C 1
ATOM 563 O O . ASP A 1 69 ? 8.563 1.789 -18.353 1.00 98.12 69 ASP A O 1
ATOM 567 N N . ILE A 1 70 ? 9.869 0.266 -17.356 1.00 97.94 70 ILE A N 1
ATOM 568 C CA . ILE A 1 70 ? 8.833 -0.232 -16.438 1.00 97.94 70 ILE A CA 1
ATOM 569 C C . ILE A 1 70 ? 8.311 0.891 -15.529 1.00 97.94 70 ILE A C 1
ATOM 571 O O . ILE A 1 70 ? 7.117 0.929 -15.233 1.00 97.94 70 ILE A O 1
ATOM 575 N N . ALA A 1 71 ? 9.169 1.823 -15.091 1.00 97.38 71 ALA A N 1
ATOM 576 C CA . ALA A 1 71 ? 8.723 2.976 -14.304 1.00 97.38 71 ALA A CA 1
ATOM 577 C C . ALA A 1 71 ? 7.770 3.869 -15.112 1.00 97.38 71 ALA A C 1
ATOM 579 O O . ALA A 1 71 ? 6.723 4.266 -14.598 1.00 97.38 71 ALA A O 1
ATOM 580 N N . ASN A 1 72 ? 8.105 4.141 -16.378 1.00 98.31 72 ASN A N 1
ATOM 581 C CA . ASN A 1 72 ? 7.236 4.897 -17.278 1.00 98.31 72 ASN A CA 1
ATOM 582 C C . ASN A 1 72 ? 5.920 4.162 -17.544 1.00 98.31 72 ASN A C 1
ATOM 584 O O . ASN A 1 72 ? 4.871 4.799 -17.546 1.00 98.31 72 ASN A O 1
ATOM 588 N N . ASP A 1 73 ? 5.954 2.841 -17.730 1.00 98.50 73 ASP A N 1
ATOM 589 C CA . ASP A 1 73 ? 4.754 2.034 -17.959 1.00 98.50 73 ASP A CA 1
ATOM 590 C C . ASP A 1 73 ? 3.803 2.093 -16.760 1.00 98.50 73 ASP A C 1
ATOM 592 O O . ASP A 1 73 ? 2.621 2.378 -16.934 1.00 98.50 73 ASP A O 1
ATOM 596 N N . ILE A 1 74 ? 4.314 1.907 -15.538 1.00 98.19 74 ILE A N 1
ATOM 597 C CA . ILE A 1 74 ? 3.515 2.020 -14.305 1.00 98.19 74 ILE A CA 1
ATOM 598 C C . ILE A 1 74 ? 2.953 3.436 -14.151 1.00 98.19 74 ILE A C 1
ATOM 600 O O . ILE A 1 74 ? 1.770 3.600 -13.849 1.00 98.19 74 ILE A O 1
ATOM 604 N N . TRP A 1 75 ? 3.770 4.468 -14.385 1.00 98.38 75 TRP A N 1
ATOM 605 C CA . TRP A 1 75 ? 3.303 5.854 -14.351 1.00 98.38 75 TRP A CA 1
ATOM 606 C C . TRP A 1 75 ? 2.161 6.083 -15.345 1.00 98.38 75 TRP A C 1
ATOM 608 O O . TRP A 1 75 ? 1.112 6.625 -14.999 1.00 98.38 75 TRP A O 1
ATOM 618 N N . ASN A 1 76 ? 2.349 5.632 -16.581 1.00 98.50 76 ASN A N 1
ATOM 619 C CA . ASN A 1 76 ? 1.385 5.782 -17.659 1.00 98.50 76 ASN A CA 1
ATOM 620 C C . ASN A 1 76 ? 0.093 4.990 -17.427 1.00 98.50 76 ASN A C 1
ATOM 622 O O . ASN A 1 76 ? -0.957 5.423 -17.898 1.00 98.50 76 ASN A O 1
ATOM 626 N N . GLU A 1 77 ? 0.176 3.853 -16.736 1.00 98.25 77 GLU A N 1
ATOM 627 C CA . GLU A 1 77 ? -0.951 2.979 -16.409 1.00 98.25 77 GLU A CA 1
ATOM 628 C C . GLU A 1 77 ? -1.798 3.533 -15.252 1.00 98.25 77 GLU A C 1
ATOM 630 O O . GLU A 1 77 ? -3.024 3.493 -15.333 1.00 98.25 77 GLU A O 1
ATOM 635 N N . TYR A 1 78 ? -1.172 4.076 -14.199 1.00 97.69 78 TYR A N 1
ATOM 636 C CA . TYR A 1 78 ? -1.878 4.404 -12.949 1.00 97.69 78 TYR A CA 1
ATOM 637 C C . TYR A 1 78 ? -1.921 5.895 -12.583 1.00 97.69 78 TYR A C 1
ATOM 639 O O . TYR A 1 78 ? -2.805 6.301 -11.832 1.00 97.69 78 TYR A O 1
ATOM 647 N N . PHE A 1 79 ? -1.001 6.723 -13.088 1.00 97.88 79 PHE A N 1
ATOM 648 C CA . PHE A 1 79 ? -0.812 8.105 -12.617 1.00 97.88 79 PHE A CA 1
ATOM 649 C C . PHE A 1 79 ? -0.997 9.158 -13.710 1.00 97.88 79 PHE A C 1
ATOM 651 O O . PHE A 1 79 ? -1.439 10.270 -13.421 1.00 97.88 79 PHE A O 1
ATOM 658 N N . ALA A 1 80 ? -0.700 8.837 -14.968 1.00 98.06 80 ALA A N 1
ATOM 659 C CA . ALA A 1 80 ? -0.676 9.824 -16.042 1.00 98.06 80 ALA A CA 1
ATOM 660 C C . ALA A 1 80 ? -2.007 10.560 -16.246 1.00 98.06 80 ALA A C 1
ATOM 662 O O . ALA A 1 80 ? -2.001 11.776 -16.430 1.00 98.06 80 ALA A O 1
ATOM 663 N N . ASP A 1 81 ? -3.136 9.857 -16.165 1.00 97.69 81 ASP A N 1
ATOM 664 C CA . ASP A 1 81 ? -4.460 10.470 -16.334 1.00 97.69 81 ASP A CA 1
ATOM 665 C C . ASP A 1 81 ? -4.856 11.342 -15.130 1.00 97.69 81 ASP A C 1
ATOM 667 O O . ASP A 1 81 ? -5.611 12.301 -15.282 1.00 97.69 81 ASP A O 1
ATOM 671 N N . ILE A 1 82 ? -4.307 11.051 -13.945 1.00 96.50 82 ILE A N 1
ATOM 672 C CA . ILE A 1 82 ? -4.524 11.828 -12.717 1.00 96.50 82 ILE A CA 1
ATOM 673 C C . ILE A 1 82 ? -3.714 13.131 -12.766 1.00 96.50 82 ILE A C 1
ATOM 675 O O . ILE A 1 82 ? -4.225 14.196 -12.426 1.00 96.50 82 ILE A O 1
ATOM 679 N N . PHE A 1 83 ? -2.453 13.056 -13.201 1.00 96.75 83 PHE A N 1
ATOM 680 C CA . PHE A 1 83 ? -1.519 14.187 -13.187 1.00 96.75 83 PHE A CA 1
ATOM 681 C C . PHE A 1 83 ? -1.443 14.964 -14.509 1.00 96.75 83 PHE A C 1
ATOM 683 O O . PHE A 1 83 ? -0.863 16.049 -14.549 1.00 96.75 83 PHE A O 1
ATOM 690 N N . GLY A 1 84 ? -2.000 14.433 -15.598 1.00 98.00 84 GLY A N 1
ATOM 691 C CA . GLY A 1 84 ? -1.974 15.058 -16.923 1.00 98.00 84 GLY A CA 1
ATOM 692 C C . GLY A 1 84 ? -0.592 15.081 -17.588 1.00 98.00 84 GLY A C 1
ATOM 693 O O . GLY A 1 84 ? -0.377 15.845 -18.529 1.00 98.00 84 GLY A O 1
ATOM 694 N N . VAL A 1 85 ? 0.353 14.264 -17.114 1.00 98.12 85 VAL A N 1
ATOM 695 C CA . VAL A 1 85 ? 1.716 14.153 -17.652 1.00 98.12 85 VAL A CA 1
ATOM 696 C C . VAL A 1 85 ? 2.078 12.685 -17.841 1.00 98.12 85 VAL A C 1
ATOM 698 O O . VAL A 1 85 ? 1.724 11.845 -17.019 1.00 98.12 85 VAL A O 1
ATOM 701 N N . ARG A 1 86 ? 2.772 12.366 -18.933 1.00 98.19 86 ARG A N 1
ATOM 702 C CA . ARG A 1 86 ? 3.173 11.002 -19.304 1.00 98.19 86 ARG A CA 1
ATOM 703 C C . ARG A 1 86 ? 4.686 10.845 -19.234 1.00 98.19 86 ARG A C 1
ATOM 705 O O . ARG A 1 86 ? 5.400 11.845 -19.202 1.00 98.19 86 ARG A O 1
ATOM 712 N N . ASP A 1 87 ? 5.139 9.596 -19.250 1.00 97.56 87 ASP A N 1
ATOM 713 C CA . ASP A 1 87 ? 6.552 9.223 -19.392 1.00 97.56 87 ASP A CA 1
ATOM 714 C C . ASP A 1 87 ? 7.445 9.819 -18.287 1.00 97.56 87 ASP A C 1
ATOM 716 O O . ASP A 1 87 ? 8.503 10.401 -18.540 1.00 97.56 87 ASP A O 1
ATOM 720 N N . ILE A 1 88 ? 6.981 9.691 -17.038 1.00 97.12 88 ILE A N 1
ATOM 721 C CA . ILE A 1 88 ? 7.723 10.101 -15.847 1.00 97.12 88 ILE A CA 1
ATOM 722 C C . ILE A 1 88 ? 8.367 8.867 -15.197 1.00 97.12 88 ILE A C 1
ATOM 724 O O . ILE A 1 88 ? 7.661 8.029 -14.632 1.00 97.12 88 ILE A O 1
ATOM 728 N N . PRO A 1 89 ? 9.708 8.766 -15.172 1.00 95.75 89 PRO A N 1
ATOM 729 C CA . PRO A 1 89 ? 10.398 7.575 -14.683 1.00 95.75 89 PRO A CA 1
ATOM 730 C C . PRO A 1 89 ? 10.658 7.629 -13.170 1.00 95.75 89 PRO A C 1
ATOM 732 O O . PRO A 1 89 ? 11.663 7.091 -12.704 1.00 95.75 89 PRO A O 1
ATOM 735 N N . ILE A 1 90 ? 9.818 8.318 -12.390 1.00 94.44 90 ILE A N 1
ATOM 736 C CA . ILE A 1 90 ? 10.120 8.674 -10.991 1.00 94.44 90 ILE A CA 1
ATOM 737 C C . ILE A 1 90 ? 10.410 7.446 -10.116 1.00 94.44 90 ILE A C 1
ATOM 739 O O . ILE A 1 90 ? 11.346 7.485 -9.327 1.00 94.44 90 ILE A O 1
ATOM 743 N N . PHE A 1 91 ? 9.718 6.327 -10.339 1.00 93.62 91 PHE A N 1
ATOM 744 C CA . PHE A 1 91 ? 9.927 5.075 -9.596 1.00 93.62 91 PHE A CA 1
ATOM 745 C C . PHE A 1 91 ? 11.299 4.420 -9.865 1.00 93.62 91 PHE A C 1
ATOM 747 O O . PHE A 1 91 ? 11.808 3.650 -9.057 1.00 93.62 91 PHE A O 1
ATOM 754 N N . SER A 1 92 ? 11.985 4.780 -10.959 1.00 91.94 92 SER A N 1
ATOM 755 C CA . SER A 1 92 ? 13.311 4.226 -11.290 1.00 91.94 92 SER A CA 1
ATOM 756 C C . SER A 1 92 ? 14.455 4.736 -10.406 1.00 91.94 92 SER A C 1
ATOM 758 O O . SER A 1 92 ? 15.566 4.206 -10.477 1.00 91.94 92 SER A O 1
ATOM 760 N N . ILE A 1 93 ? 14.214 5.745 -9.560 1.00 87.31 93 ILE A N 1
ATOM 761 C CA . ILE A 1 93 ? 15.242 6.274 -8.650 1.00 87.31 93 ILE A CA 1
ATOM 762 C C . ILE A 1 93 ? 15.494 5.345 -7.454 1.00 87.31 93 ILE A C 1
ATOM 764 O O . ILE A 1 93 ? 16.531 5.461 -6.794 1.00 87.31 93 ILE A O 1
ATOM 768 N N . TYR A 1 94 ? 14.567 4.424 -7.163 1.00 82.38 94 TYR A N 1
ATOM 769 C CA . TYR A 1 94 ? 14.593 3.603 -5.957 1.00 82.38 94 TYR A CA 1
ATOM 770 C C . TYR A 1 94 ? 15.561 2.413 -6.076 1.00 82.38 94 TYR A C 1
ATOM 772 O O . TYR A 1 94 ? 15.179 1.256 -6.166 1.00 82.38 94 TYR A O 1
ATOM 780 N N . SER A 1 95 ? 16.865 2.684 -6.056 1.00 77.00 95 SER A N 1
ATOM 781 C CA . SER A 1 95 ? 17.905 1.660 -6.286 1.00 77.00 95 SER A CA 1
ATOM 782 C C . SER A 1 95 ? 17.982 0.521 -5.251 1.00 77.00 95 SER A C 1
ATOM 784 O O . SER A 1 95 ? 18.612 -0.503 -5.524 1.00 77.00 95 SER A O 1
ATOM 786 N N . HIS A 1 96 ? 17.353 0.665 -4.077 1.00 78.31 96 HIS A N 1
ATOM 787 C CA . HIS A 1 96 ? 17.426 -0.319 -2.988 1.00 78.31 96 HIS A CA 1
ATOM 788 C C . HIS A 1 96 ? 16.848 -1.693 -3.352 1.00 78.31 96 HIS A C 1
ATOM 790 O O . HIS A 1 96 ? 17.264 -2.691 -2.770 1.00 78.31 96 HIS A O 1
ATOM 796 N N . PHE A 1 97 ? 15.940 -1.785 -4.327 1.00 80.31 97 PHE A N 1
ATOM 797 C CA . PHE A 1 97 ? 15.413 -3.090 -4.730 1.00 80.31 97 PHE A CA 1
ATOM 798 C C . PHE A 1 97 ? 16.390 -3.896 -5.603 1.00 80.31 97 PHE A C 1
ATOM 800 O O . PHE A 1 97 ? 16.226 -5.105 -5.730 1.00 80.31 97 PHE A O 1
ATOM 807 N N . ILE A 1 98 ? 17.411 -3.264 -6.207 1.00 80.56 98 ILE A N 1
ATOM 808 C CA . ILE A 1 98 ? 18.407 -3.971 -7.037 1.00 80.56 98 ILE A CA 1
ATOM 809 C C . ILE A 1 98 ? 19.422 -4.714 -6.159 1.00 80.56 98 ILE A C 1
ATOM 811 O O . ILE A 1 98 ? 19.900 -5.785 -6.527 1.00 80.56 98 ILE A O 1
ATOM 815 N N . ASN A 1 99 ? 19.776 -4.149 -5.002 1.00 78.00 99 ASN A N 1
ATOM 816 C CA . ASN A 1 99 ? 20.755 -4.740 -4.083 1.00 78.00 99 ASN A CA 1
ATOM 817 C C . ASN A 1 99 ? 20.124 -5.470 -2.883 1.00 78.00 99 ASN A C 1
ATOM 819 O O . ASN A 1 99 ? 20.853 -6.081 -2.099 1.00 78.00 99 ASN A O 1
ATOM 823 N N . GLY A 1 100 ? 18.801 -5.387 -2.730 1.00 71.00 100 GLY A N 1
ATOM 824 C CA . GLY A 1 100 ? 18.045 -5.929 -1.607 1.00 71.00 100 GLY A CA 1
ATOM 825 C C . GLY A 1 100 ? 17.193 -7.149 -1.960 1.00 71.00 100 GLY A C 1
ATOM 826 O O . GLY A 1 100 ? 17.116 -7.588 -3.104 1.00 71.00 100 GLY A O 1
ATOM 827 N N . SER A 1 101 ? 16.545 -7.706 -0.938 1.00 72.56 101 SER A N 1
ATOM 828 C CA . SER A 1 101 ? 15.498 -8.724 -1.091 1.00 72.56 101 SER A CA 1
ATOM 829 C C . SER A 1 101 ? 14.193 -8.083 -1.571 1.00 72.56 101 SER A C 1
ATOM 831 O O . SER A 1 101 ? 13.928 -6.953 -1.196 1.00 72.56 101 SER A O 1
ATOM 833 N N . LEU A 1 102 ? 13.331 -8.816 -2.281 1.00 84.06 102 LEU A N 1
ATOM 834 C CA . LEU A 1 102 ? 11.961 -8.379 -2.598 1.00 84.06 102 LEU A CA 1
ATOM 835 C C . LEU A 1 102 ? 11.184 -8.040 -1.314 1.00 84.06 102 LEU A C 1
ATOM 837 O O . LEU A 1 102 ? 10.719 -8.952 -0.626 1.00 84.06 102 LEU A O 1
ATOM 841 N N . TYR A 1 103 ? 11.052 -6.757 -0.968 1.00 89.12 103 TYR A N 1
ATOM 842 C CA . TYR A 1 103 ? 10.440 -6.344 0.304 1.00 89.12 103 TYR A CA 1
ATOM 843 C C . TYR A 1 103 ? 9.408 -5.228 0.166 1.00 89.12 103 TYR A C 1
ATOM 845 O O . TYR A 1 103 ? 8.566 -5.093 1.060 1.00 89.12 103 TYR A O 1
ATOM 853 N N . LEU A 1 104 ? 9.424 -4.443 -0.917 1.00 92.25 104 LEU A N 1
ATOM 854 C CA . LEU A 1 104 ? 8.632 -3.213 -0.997 1.00 92.25 104 LEU A CA 1
ATOM 855 C C . LEU A 1 104 ? 7.135 -3.483 -0.926 1.00 92.25 104 LEU A C 1
ATOM 857 O O . LEU A 1 104 ? 6.415 -2.721 -0.289 1.00 92.25 104 LEU A O 1
ATOM 861 N N . HIS A 1 105 ? 6.685 -4.625 -1.448 1.00 91.75 105 HIS A N 1
ATOM 862 C CA . HIS A 1 105 ? 5.301 -5.094 -1.339 1.00 91.75 105 HIS A CA 1
ATOM 863 C C . HIS A 1 105 ? 4.769 -5.162 0.106 1.00 91.75 105 HIS A C 1
ATOM 865 O O . HIS A 1 105 ? 3.563 -5.054 0.322 1.00 91.75 105 HIS A O 1
ATOM 871 N N . SER A 1 106 ? 5.645 -5.299 1.107 1.00 92.88 106 SER A N 1
ATOM 872 C CA . SER A 1 106 ? 5.244 -5.351 2.518 1.00 92.88 106 SER A CA 1
ATOM 873 C C . SER A 1 106 ? 4.669 -4.021 3.017 1.00 92.88 106 SER A C 1
ATOM 875 O O . SER A 1 106 ? 3.802 -4.023 3.887 1.00 92.88 106 SER A O 1
ATOM 877 N N . TYR A 1 107 ? 5.104 -2.887 2.460 1.00 93.50 107 TYR A N 1
ATOM 878 C CA . TYR A 1 107 ? 4.653 -1.553 2.871 1.00 93.50 107 TYR A CA 1
ATOM 879 C C . TYR A 1 107 ? 3.182 -1.273 2.523 1.00 93.50 107 TYR A C 1
ATOM 881 O O . TYR A 1 107 ? 2.413 -0.969 3.444 1.00 93.50 107 TYR A O 1
ATOM 889 N N . PRO A 1 108 ? 2.742 -1.386 1.250 1.00 95.44 108 PRO A N 1
ATOM 890 C CA . PRO A 1 108 ? 1.340 -1.187 0.909 1.00 95.44 108 PRO A CA 1
ATOM 891 C C . PRO A 1 108 ? 0.453 -2.261 1.552 1.00 95.44 108 PRO A C 1
ATOM 893 O O . PRO A 1 108 ? -0.611 -1.927 2.066 1.00 95.44 108 PRO A O 1
ATOM 896 N N . LEU A 1 109 ? 0.901 -3.524 1.626 1.00 95.50 109 LEU A N 1
ATOM 897 C CA . LEU A 1 109 ? 0.137 -4.585 2.295 1.00 95.50 109 LEU A CA 1
ATOM 898 C C . LEU A 1 109 ? -0.057 -4.311 3.789 1.00 95.50 109 LEU A C 1
ATOM 900 O O . LEU A 1 109 ? -1.170 -4.451 4.286 1.00 95.50 109 LEU A O 1
ATOM 904 N N . GLY A 1 110 ? 0.990 -3.877 4.496 1.00 94.81 110 GLY A N 1
ATOM 905 C CA . GLY A 1 110 ? 0.894 -3.514 5.909 1.00 94.81 110 GLY A CA 1
ATOM 906 C C . GLY A 1 110 ? -0.094 -2.371 6.159 1.00 94.81 110 GLY A C 1
ATOM 907 O O . GLY A 1 110 ? -0.847 -2.412 7.126 1.00 94.81 110 GLY A O 1
ATOM 908 N N . ASN A 1 111 ? -0.155 -1.392 5.252 1.00 95.62 111 ASN A N 1
ATOM 909 C CA . ASN A 1 111 ? -1.115 -0.289 5.342 1.00 95.62 111 ASN A CA 1
ATOM 910 C C . ASN A 1 111 ? -2.553 -0.759 5.094 1.00 95.62 111 ASN A C 1
ATOM 912 O O . ASN A 1 111 ? -3.451 -0.386 5.843 1.00 95.62 111 ASN A O 1
ATOM 916 N N . ILE A 1 112 ? -2.770 -1.613 4.089 1.00 97.25 112 ILE A N 1
ATOM 917 C CA . ILE A 1 112 ? -4.086 -2.210 3.824 1.00 97.25 112 ILE A CA 1
ATOM 918 C C . ILE A 1 112 ? -4.561 -3.016 5.041 1.00 97.25 112 ILE A C 1
ATOM 920 O O . ILE A 1 112 ? -5.699 -2.847 5.477 1.00 97.25 112 ILE A O 1
ATOM 924 N N . ILE A 1 113 ? -3.678 -3.836 5.625 1.00 96.50 113 ILE A N 1
ATOM 925 C CA . ILE A 1 113 ? -3.953 -4.590 6.855 1.00 96.50 113 ILE A CA 1
ATOM 926 C C . ILE A 1 113 ? -4.357 -3.642 7.981 1.00 96.50 113 ILE A C 1
ATOM 928 O O . ILE A 1 113 ? -5.383 -3.866 8.618 1.00 96.50 113 ILE A O 1
ATOM 932 N N . LEU A 1 114 ? -3.587 -2.578 8.222 1.00 95.56 114 LEU A N 1
ATOM 933 C CA . LEU A 1 114 ? -3.860 -1.686 9.344 1.00 95.56 114 LEU A CA 1
ATOM 934 C C . LEU A 1 114 ? -5.187 -0.937 9.180 1.00 95.56 114 LEU A C 1
ATOM 936 O O . LEU A 1 114 ? -5.925 -0.822 10.151 1.00 95.56 114 LEU A O 1
ATOM 940 N N . MET A 1 115 ? -5.534 -0.512 7.962 1.00 96.62 115 MET A N 1
ATOM 941 C CA . MET A 1 115 ? -6.833 0.111 7.679 1.00 96.62 115 MET A CA 1
ATOM 942 C C . MET A 1 115 ? -8.005 -0.869 7.843 1.00 96.62 115 MET A C 1
ATOM 944 O O . MET A 1 115 ? -9.076 -0.480 8.305 1.00 96.62 115 MET A O 1
ATOM 948 N N . GLN A 1 116 ? -7.824 -2.146 7.489 1.00 97.25 116 GLN A N 1
ATOM 949 C CA . GLN A 1 116 ? -8.835 -3.180 7.738 1.00 97.25 116 GLN A CA 1
ATOM 950 C C . GLN A 1 116 ? -8.978 -3.485 9.235 1.00 97.25 116 GLN A C 1
ATOM 952 O O . GLN A 1 116 ? -10.094 -3.659 9.722 1.00 97.25 116 GLN A O 1
ATOM 957 N N . LEU A 1 117 ? -7.868 -3.516 9.975 1.00 96.06 117 LEU A N 1
ATOM 958 C CA . LEU A 1 117 ? -7.880 -3.686 11.426 1.00 96.06 117 LEU A CA 1
ATOM 959 C C . LEU A 1 117 ? -8.517 -2.489 12.140 1.00 96.06 117 LEU A C 1
ATOM 961 O O . LEU A 1 117 ? -9.264 -2.686 13.092 1.00 96.06 117 LEU A O 1
ATOM 965 N N . GLU A 1 118 ? -8.272 -1.265 11.670 1.00 94.38 118 GLU A N 1
ATOM 966 C CA . GLU A 1 118 ? -8.884 -0.055 12.220 1.00 94.38 118 GLU A CA 1
ATOM 967 C C . GLU A 1 118 ? -10.413 -0.147 12.230 1.00 94.38 118 GLU A C 1
ATOM 969 O O . GLU A 1 118 ? -11.025 0.038 13.282 1.00 94.38 118 GLU A O 1
ATOM 974 N N . GLU A 1 119 ? -11.014 -0.511 11.092 1.00 94.56 119 GLU A N 1
ATOM 975 C CA . GLU A 1 119 ? -12.461 -0.732 10.986 1.00 94.56 119 GLU A CA 1
ATOM 976 C C . GLU A 1 119 ? -12.908 -1.912 11.865 1.00 94.56 119 GLU A C 1
ATOM 978 O O . GLU A 1 119 ? -13.915 -1.836 12.567 1.00 94.56 119 GLU A O 1
ATOM 983 N N . TYR A 1 120 ? -12.131 -2.998 11.887 1.00 96.06 120 TYR A N 1
ATOM 984 C CA . TYR A 1 120 ? -12.433 -4.184 12.687 1.00 96.06 120 TYR A CA 1
ATOM 985 C C . TYR A 1 120 ? -12.485 -3.907 14.201 1.00 96.06 120 TYR A C 1
ATOM 987 O O . TYR A 1 120 ? -13.266 -4.559 14.905 1.00 96.06 120 TYR A O 1
ATOM 995 N N . PHE A 1 121 ? -11.668 -2.977 14.707 1.00 94.81 121 PHE A N 1
ATOM 996 C CA . PHE A 1 121 ? -11.623 -2.600 16.124 1.00 94.81 121 PHE A CA 1
ATOM 997 C C . PHE A 1 121 ? -12.750 -1.650 16.549 1.00 94.81 121 PHE A C 1
ATOM 999 O O . PHE A 1 121 ? -12.900 -1.386 17.746 1.00 94.81 121 PHE A O 1
ATOM 1006 N N . GLU A 1 122 ? -13.549 -1.115 15.622 1.00 91.69 122 GLU A N 1
ATOM 1007 C CA . GLU A 1 122 ? -14.668 -0.243 15.981 1.00 91.69 122 GLU A CA 1
ATOM 1008 C C . GLU A 1 122 ? -15.668 -0.976 16.891 1.00 91.69 122 GLU A C 1
ATOM 1010 O O . GLU A 1 122 ? -16.200 -2.036 16.565 1.00 91.69 122 GLU A O 1
ATOM 1015 N N . GLY A 1 123 ? -15.919 -0.403 18.073 1.00 91.00 123 GLY A N 1
ATOM 1016 C CA . GLY A 1 123 ? -16.834 -0.974 19.066 1.00 91.00 123 GLY A CA 1
ATOM 1017 C C . GLY A 1 123 ? -16.295 -2.186 19.836 1.00 91.00 123 GLY A C 1
ATOM 1018 O O . GLY A 1 123 ? -17.066 -2.804 20.570 1.00 91.00 123 GLY A O 1
ATOM 1019 N N . LYS A 1 124 ? -15.006 -2.524 19.699 1.00 94.88 124 LYS A N 1
ATOM 1020 C CA . LYS A 1 124 ? -14.352 -3.623 20.429 1.00 94.88 124 LYS A CA 1
ATOM 1021 C C . LYS A 1 124 ? -13.361 -3.112 21.464 1.00 94.88 124 LYS A C 1
ATOM 1023 O O . LYS A 1 124 ? -12.899 -1.972 21.388 1.00 94.88 124 LYS A O 1
ATOM 1028 N N . ASP A 1 125 ? -13.018 -3.983 22.409 1.00 93.62 125 ASP A N 1
ATOM 1029 C CA . ASP A 1 125 ? -11.864 -3.757 23.269 1.00 93.62 125 ASP A CA 1
ATOM 1030 C C . ASP A 1 125 ? -10.584 -3.915 22.439 1.00 93.62 125 ASP A C 1
ATOM 1032 O O . ASP A 1 125 ? -10.306 -4.973 21.872 1.00 93.62 125 AS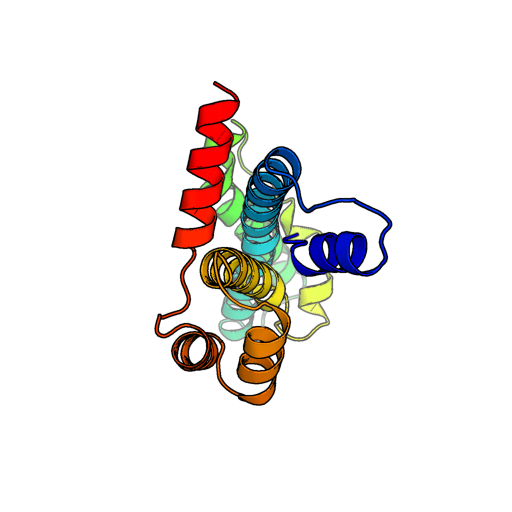P A O 1
ATOM 1036 N N . PHE A 1 126 ? -9.843 -2.819 22.306 1.00 90.25 126 PHE A N 1
ATOM 1037 C CA . PHE A 1 126 ? -8.647 -2.782 21.476 1.00 90.25 126 PHE A CA 1
ATOM 1038 C C . PHE A 1 126 ? -7.520 -3.638 22.061 1.00 90.25 126 PHE A C 1
ATOM 1040 O O . PHE A 1 126 ? -6.820 -4.300 21.302 1.00 90.25 126 PHE A O 1
ATOM 1047 N N . GLU A 1 127 ? -7.339 -3.648 23.385 1.00 90.88 127 GLU A N 1
ATOM 1048 C CA . GLU A 1 127 ? -6.251 -4.391 24.027 1.00 90.88 127 GLU A CA 1
ATOM 1049 C C . GLU A 1 127 ? -6.478 -5.896 23.884 1.00 90.88 127 GLU A C 1
ATOM 1051 O O . GLU A 1 127 ? -5.587 -6.611 23.414 1.00 90.88 127 GLU A O 1
ATOM 1056 N N . GLU A 1 128 ? -7.682 -6.366 24.223 1.00 95.44 128 GLU A N 1
ATOM 1057 C CA . GLU A 1 128 ? -8.035 -7.784 24.120 1.00 95.44 128 GLU A CA 1
ATOM 1058 C C . GLU A 1 128 ? -7.862 -8.297 22.683 1.00 95.44 128 GLU A C 1
ATOM 1060 O O . GLU A 1 128 ? -7.245 -9.345 22.455 1.00 95.44 128 GLU A O 1
ATOM 1065 N N . GLU A 1 129 ? -8.340 -7.533 21.696 1.00 96.06 129 GLU A N 1
ATOM 1066 C CA . GLU A 1 129 ? -8.256 -7.934 20.295 1.00 96.06 129 GLU A CA 1
ATOM 1067 C C . GLU A 1 129 ? -6.833 -7.853 19.740 1.00 96.06 129 GLU A C 1
ATOM 1069 O O . GLU A 1 129 ? -6.429 -8.742 18.988 1.00 96.06 129 GLU A O 1
ATOM 1074 N N . MET A 1 130 ? -6.038 -6.857 20.136 1.00 92.62 130 MET A N 1
ATOM 1075 C CA . MET A 1 130 ? -4.626 -6.783 19.753 1.00 92.62 130 MET A CA 1
ATOM 1076 C C . MET A 1 130 ? -3.838 -7.976 20.295 1.00 92.62 130 MET A C 1
ATOM 1078 O O . MET A 1 130 ? -3.098 -8.609 19.540 1.00 92.62 130 MET A O 1
ATO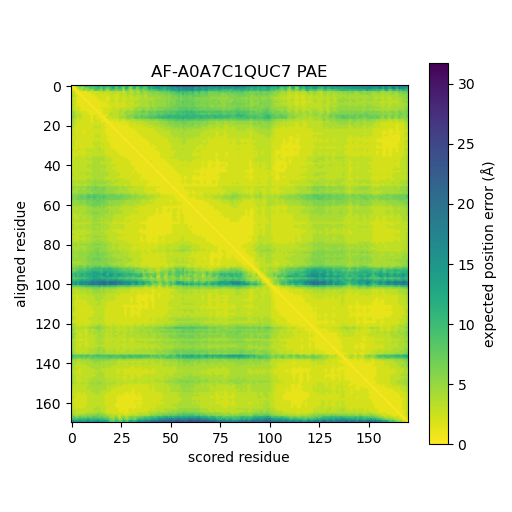M 1082 N N . VAL A 1 131 ? -4.024 -8.346 21.569 1.00 95.44 131 VAL A N 1
ATOM 1083 C CA . VAL A 1 131 ? -3.377 -9.533 22.151 1.00 95.44 131 VAL A CA 1
ATOM 1084 C C . VAL A 1 131 ? -3.802 -10.798 21.403 1.00 95.44 131 VAL A C 1
ATOM 1086 O O . VAL A 1 131 ? -2.951 -11.602 21.009 1.00 95.44 131 VAL A O 1
ATOM 1089 N N . ARG A 1 132 ? -5.103 -10.973 21.145 1.00 97.25 132 ARG A N 1
ATOM 1090 C CA . ARG A 1 132 ? -5.620 -12.133 20.407 1.00 97.25 132 ARG A CA 1
ATOM 1091 C C . ARG A 1 132 ? -5.025 -12.231 19.001 1.00 97.25 132 ARG A C 1
ATOM 1093 O O . ARG A 1 132 ? -4.584 -13.301 18.596 1.00 97.25 132 ARG A O 1
ATOM 1100 N N . ILE A 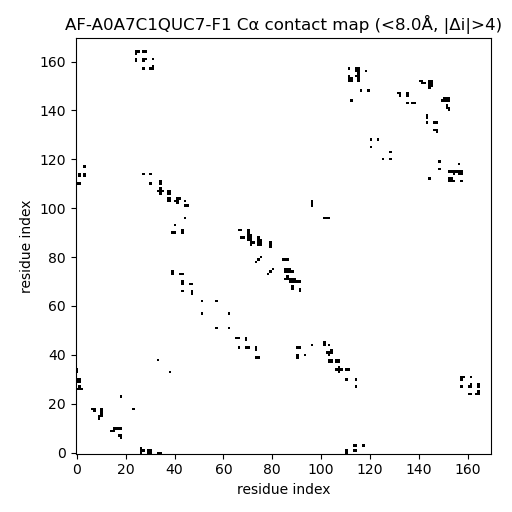1 133 ? -4.987 -11.128 18.262 1.00 96.19 133 ILE A N 1
ATOM 1101 C CA . ILE A 1 133 ? -4.539 -11.102 16.867 1.00 96.19 133 ILE A CA 1
ATOM 1102 C C . ILE A 1 133 ? -3.011 -11.255 16.761 1.00 96.19 133 ILE A C 1
ATOM 1104 O O . ILE A 1 133 ? -2.512 -12.025 15.937 1.00 96.19 133 ILE A O 1
ATOM 1108 N N . CYS A 1 134 ? -2.238 -10.605 17.637 1.00 93.44 134 CYS A N 1
ATOM 1109 C CA . CYS A 1 134 ? -0.778 -10.734 17.652 1.00 93.44 134 CYS A CA 1
ATOM 1110 C C . CYS A 1 134 ? -0.294 -12.131 18.083 1.00 93.44 134 CYS A C 1
ATOM 1112 O O . CYS A 1 134 ? 0.814 -12.529 17.720 1.00 93.44 134 CYS A O 1
ATOM 1114 N N . THR A 1 135 ? -1.105 -12.896 18.822 1.00 96.75 135 THR A N 1
ATOM 1115 C CA . THR A 1 135 ? -0.752 -14.257 19.276 1.00 96.75 135 THR A CA 1
ATOM 1116 C C . THR A 1 135 ? -1.018 -15.357 18.245 1.00 96.75 135 THR A C 1
ATOM 1118 O O . THR A 1 135 ? -0.548 -16.477 18.442 1.00 96.75 135 THR A O 1
ATOM 1121 N N . ILE A 1 136 ? -1.667 -15.045 17.115 1.00 96.12 136 ILE A N 1
ATOM 1122 C CA . ILE A 1 136 ? -1.884 -15.980 15.991 1.00 96.12 136 ILE A CA 1
ATOM 1123 C C . ILE A 1 136 ? -0.550 -16.530 15.442 1.00 96.12 136 ILE A C 1
ATOM 1125 O O . ILE A 1 136 ? -0.457 -17.681 15.016 1.00 96.12 136 ILE A O 1
ATOM 1129 N N . GLY A 1 137 ? 0.521 -15.733 15.493 1.00 90.44 137 GLY A N 1
ATOM 1130 C CA . GLY A 1 137 ? 1.856 -16.151 15.068 1.00 90.44 137 GLY A CA 1
ATOM 1131 C C . GLY A 1 137 ? 2.088 -16.024 13.559 1.00 90.44 137 GLY A C 1
ATOM 1132 O O . GLY A 1 137 ? 1.616 -15.091 12.912 1.00 90.44 137 GLY A O 1
ATOM 1133 N N . LYS A 1 138 ? 2.907 -16.919 12.992 1.00 92.56 138 LYS A N 1
ATOM 1134 C CA . LYS A 1 138 ? 3.458 -16.764 11.636 1.00 92.56 138 LYS A CA 1
ATOM 1135 C C . LYS A 1 138 ? 2.583 -17.438 10.577 1.00 92.56 138 LYS A C 1
ATOM 1137 O O . LYS A 1 138 ? 2.793 -18.607 10.259 1.00 92.56 138 LYS A O 1
ATOM 1142 N N . LEU A 1 139 ? 1.672 -16.671 9.986 1.00 95.31 139 LEU A N 1
ATOM 1143 C CA . LEU A 1 139 ? 0.839 -17.078 8.849 1.00 95.31 139 LEU A CA 1
ATOM 1144 C C . LEU A 1 139 ? 1.085 -16.168 7.635 1.00 95.31 139 LEU A C 1
ATOM 1146 O O . LEU A 1 139 ? 1.764 -15.146 7.735 1.00 95.31 139 LEU A O 1
ATOM 1150 N N . THR A 1 140 ? 0.558 -16.549 6.468 1.00 94.88 140 THR A N 1
ATOM 1151 C CA . THR A 1 140 ? 0.514 -15.636 5.315 1.00 94.88 140 THR A CA 1
ATOM 1152 C C . THR A 1 140 ? -0.449 -14.482 5.609 1.00 94.88 140 THR A C 1
ATOM 1154 O O . THR A 1 140 ? -1.407 -14.696 6.351 1.00 94.88 140 THR A O 1
ATOM 1157 N N . PRO A 1 141 ? -0.260 -13.284 5.021 1.00 94.44 141 PRO A N 1
ATOM 1158 C CA . PRO A 1 141 ? -1.106 -12.126 5.320 1.00 94.44 141 PRO A CA 1
ATOM 1159 C C . PRO A 1 141 ? -2.610 -12.400 5.204 1.00 94.44 141 PRO A C 1
ATOM 1161 O O . PRO A 1 141 ? -3.366 -12.060 6.105 1.00 94.44 141 PRO A O 1
ATOM 1164 N N . ASP A 1 142 ? -3.047 -13.078 4.140 1.00 96.31 142 ASP A N 1
ATOM 1165 C CA . ASP A 1 142 ? -4.468 -13.376 3.931 1.00 96.31 142 ASP A CA 1
ATOM 1166 C C . ASP A 1 142 ? -5.029 -14.380 4.951 1.00 96.31 142 ASP A C 1
ATOM 1168 O O . ASP A 1 142 ? -6.126 -14.191 5.473 1.00 96.31 142 ASP A O 1
ATOM 1172 N N . LEU A 1 143 ? -4.274 -15.435 5.276 1.00 97.25 143 LEU A N 1
ATOM 1173 C CA . LEU A 1 143 ? -4.704 -16.407 6.283 1.00 97.25 143 LEU A CA 1
ATOM 1174 C C . LEU A 1 143 ? -4.711 -15.783 7.683 1.00 97.25 143 LEU A C 1
ATOM 1176 O O . LEU A 1 143 ? -5.647 -16.003 8.445 1.00 97.25 143 LEU A O 1
ATOM 1180 N N . TRP A 1 144 ? -3.705 -14.964 7.990 1.00 97.50 144 TRP A N 1
ATOM 1181 C CA . TRP A 1 144 ? -3.642 -14.211 9.235 1.00 97.50 144 TRP A CA 1
ATOM 1182 C C . TRP A 1 144 ? -4.847 -13.280 9.381 1.00 97.50 144 TRP A C 1
ATOM 1184 O O . TRP A 1 144 ? -5.485 -13.297 10.426 1.00 97.50 144 TRP A O 1
ATOM 1194 N N . MET A 1 145 ? -5.223 -12.544 8.326 1.00 97.75 145 MET A N 1
ATOM 1195 C CA . MET A 1 145 ? -6.424 -11.700 8.344 1.00 97.75 145 MET A CA 1
ATOM 1196 C C . MET A 1 145 ? -7.702 -12.517 8.537 1.00 97.75 145 MET A C 1
ATOM 1198 O O . MET A 1 145 ? -8.529 -12.135 9.355 1.00 97.75 145 MET A O 1
ATOM 1202 N N . LYS A 1 146 ? -7.840 -13.679 7.889 1.00 97.81 146 LYS A N 1
ATOM 1203 C CA . LYS A 1 146 ? -9.006 -14.558 8.092 1.00 97.81 146 LYS A CA 1
ATOM 1204 C C . LYS A 1 146 ? -9.151 -15.013 9.538 1.00 97.81 146 LYS A C 1
ATOM 1206 O O . LYS A 1 146 ? -10.261 -15.023 10.058 1.00 97.81 146 LYS A O 1
ATOM 1211 N N . GLU A 1 147 ? -8.052 -15.375 10.193 1.00 97.62 147 GLU A N 1
ATOM 1212 C CA . GLU A 1 147 ? -8.068 -15.761 11.610 1.00 97.62 147 GLU A CA 1
ATOM 1213 C C . GLU A 1 147 ? -8.238 -14.553 12.548 1.00 97.62 147 GLU A C 1
ATOM 1215 O O . GLU A 1 147 ? -8.892 -14.645 13.591 1.00 97.62 147 GLU A O 1
ATOM 1220 N N . ALA A 1 148 ? -7.684 -13.400 12.171 1.00 96.81 148 ALA A N 1
ATOM 1221 C CA . ALA A 1 148 ? -7.742 -12.175 12.950 1.00 96.81 148 ALA A CA 1
ATOM 1222 C C . ALA A 1 148 ? -9.128 -11.525 12.909 1.00 96.81 148 ALA A C 1
ATOM 1224 O O . ALA A 1 148 ? -9.652 -11.157 13.956 1.00 96.81 148 ALA A O 1
ATOM 1225 N N . THR A 1 149 ? -9.732 -11.395 11.730 1.00 96.62 149 THR A N 1
ATOM 1226 C CA . THR A 1 149 ? -10.944 -10.593 11.515 1.00 96.62 149 THR A CA 1
ATOM 1227 C C . THR A 1 149 ? -12.158 -11.399 11.062 1.00 96.62 149 THR A C 1
ATOM 1229 O O . THR A 1 149 ? -13.276 -10.891 11.118 1.00 96.62 149 THR A O 1
ATOM 1232 N N . GLY A 1 150 ? -11.960 -12.650 10.635 1.00 97.31 150 GLY A N 1
ATOM 1233 C CA . GLY A 1 150 ? -12.989 -13.469 9.989 1.00 97.31 150 GLY A CA 1
ATOM 1234 C C . GLY A 1 150 ? -13.114 -13.234 8.480 1.00 97.31 150 GLY A C 1
ATOM 1235 O O . GLY A 1 150 ? -13.898 -13.920 7.825 1.00 97.31 150 GLY A O 1
ATOM 1236 N N . GLU A 1 151 ? -12.341 -12.305 7.908 1.00 97.69 151 GLU A N 1
ATOM 1237 C CA . GLU A 1 151 ? -12.421 -11.917 6.498 1.00 97.69 151 GLU A CA 1
ATOM 1238 C C . GLU A 1 151 ? -11.069 -12.029 5.783 1.00 97.69 151 GLU A C 1
ATOM 1240 O O . GLU A 1 151 ? -10.005 -12.001 6.394 1.00 97.69 151 GLU A O 1
ATOM 1245 N N . SER A 1 152 ? -11.109 -12.152 4.454 1.00 97.69 152 SER A N 1
ATOM 1246 C CA . SER A 1 152 ? -9.888 -12.117 3.633 1.00 97.69 152 SER A CA 1
ATOM 1247 C C . SER A 1 152 ? -9.265 -10.720 3.653 1.00 97.69 152 SER A C 1
ATOM 1249 O O . SER A 1 152 ? -9.962 -9.727 3.891 1.00 97.69 152 SER A O 1
ATOM 1251 N N . LEU A 1 153 ? -7.967 -10.636 3.357 1.00 97.44 153 LEU A N 1
ATOM 1252 C CA . LEU A 1 153 ? -7.293 -9.347 3.211 1.00 97.44 153 LEU A CA 1
ATOM 1253 C C . LEU A 1 153 ? -7.960 -8.535 2.091 1.00 97.44 153 LEU A C 1
ATOM 1255 O O . LEU A 1 153 ? -8.128 -9.031 0.976 1.00 97.44 153 LEU A O 1
ATOM 1259 N N . SER A 1 154 ? -8.335 -7.287 2.379 1.00 97.31 154 SER A N 1
ATOM 1260 C CA . SER A 1 154 ? -9.053 -6.434 1.429 1.00 97.31 154 SER A CA 1
ATOM 1261 C C . SER A 1 154 ? -8.700 -4.958 1.582 1.00 97.31 154 SER A C 1
ATOM 1263 O O . SER A 1 154 ? -8.529 -4.457 2.689 1.00 97.31 154 SER A O 1
ATOM 1265 N N . SER A 1 155 ? -8.657 -4.236 0.460 1.00 97.06 155 SER A N 1
ATOM 1266 C CA . SER A 1 155 ? -8.530 -2.773 0.426 1.00 97.06 155 SER A CA 1
ATOM 1267 C C . SER A 1 155 ? -9.856 -2.041 0.653 1.00 97.06 155 SER A C 1
ATOM 1269 O O . SER A 1 155 ? -9.859 -0.825 0.840 1.00 97.06 155 SER A O 1
ATOM 1271 N N . GLU A 1 156 ? -10.988 -2.748 0.666 1.00 97.94 156 GLU A N 1
ATOM 1272 C CA . GLU A 1 156 ? -12.313 -2.131 0.781 1.00 97.94 156 GLU A CA 1
ATOM 1273 C C . GLU A 1 156 ? -12.530 -1.288 2.052 1.00 97.94 156 GLU A C 1
ATOM 1275 O O . GLU A 1 156 ? -13.109 -0.207 1.923 1.00 97.94 156 GLU A O 1
ATOM 1280 N N . PRO A 1 157 ? -12.063 -1.683 3.255 1.00 97.31 157 PRO A N 1
ATOM 1281 C CA . PRO A 1 157 ? -12.151 -0.833 4.448 1.00 97.31 157 PRO A CA 1
ATOM 1282 C C . PRO A 1 157 ? -11.467 0.525 4.255 1.00 97.31 157 PRO A C 1
ATOM 1284 O O . PRO A 1 157 ? -12.058 1.571 4.526 1.00 97.31 157 PRO A O 1
ATOM 1287 N N . MET A 1 158 ? -10.260 0.527 3.677 1.00 97.56 158 MET A N 1
ATOM 1288 C CA . MET A 1 158 ? -9.539 1.756 3.344 1.00 97.56 158 MET A CA 1
ATOM 1289 C C . MET A 1 158 ? -10.327 2.603 2.337 1.00 97.56 158 MET A C 1
ATOM 1291 O O . MET A 1 158 ? -10.519 3.796 2.555 1.00 97.56 158 MET A O 1
ATOM 1295 N N . LEU A 1 159 ? -10.840 1.999 1.259 1.00 97.94 159 LEU A N 1
ATOM 1296 C CA . LEU A 1 159 ? -11.619 2.721 0.246 1.00 97.94 159 LEU A CA 1
ATOM 1297 C C . LEU A 1 159 ? -12.924 3.299 0.813 1.00 97.94 159 LEU A C 1
ATOM 1299 O O . LEU A 1 159 ? -13.327 4.397 0.431 1.00 97.94 159 LEU A O 1
ATOM 1303 N N . ARG A 1 160 ? -13.593 2.597 1.736 1.00 97.19 160 ARG A N 1
ATOM 1304 C CA . ARG A 1 160 ? -14.755 3.131 2.462 1.00 97.19 160 ARG A CA 1
ATOM 1305 C C . ARG A 1 160 ? -14.378 4.334 3.320 1.00 97.19 160 ARG A C 1
ATOM 1307 O O . ARG A 1 160 ? -15.094 5.331 3.275 1.00 97.19 160 ARG A O 1
ATOM 1314 N N . ALA A 1 161 ? -13.282 4.254 4.073 1.00 96.19 161 ALA A N 1
ATOM 1315 C CA . ALA A 1 161 ? -12.807 5.353 4.910 1.00 96.19 161 ALA A CA 1
ATOM 1316 C C . ALA A 1 161 ? -12.451 6.594 4.072 1.00 96.19 161 ALA A C 1
ATOM 1318 O O . ALA A 1 161 ? -12.884 7.697 4.393 1.00 96.19 161 ALA A O 1
ATOM 1319 N N . VAL A 1 162 ? -11.769 6.403 2.939 1.00 97.25 162 VAL A N 1
ATOM 1320 C CA . VAL A 1 162 ? -11.438 7.474 1.985 1.00 97.25 162 VAL A CA 1
ATOM 1321 C C . VAL A 1 162 ? -12.690 8.132 1.414 1.00 97.25 162 VAL A C 1
ATOM 1323 O O . VAL A 1 162 ? -12.781 9.355 1.412 1.00 97.25 162 VAL A O 1
ATOM 1326 N N . ARG A 1 163 ? -13.678 7.349 0.957 1.00 97.31 163 ARG A N 1
ATOM 1327 C CA . ARG A 1 163 ? -14.944 7.894 0.427 1.00 97.31 163 ARG A CA 1
ATOM 1328 C C . ARG A 1 163 ? -15.661 8.743 1.478 1.00 97.31 163 ARG A C 1
ATOM 1330 O O . ARG A 1 163 ? -16.018 9.879 1.193 1.00 97.31 163 ARG A O 1
ATOM 1337 N N . LYS A 1 164 ? -15.775 8.231 2.711 1.00 95.19 164 LYS A N 1
ATOM 1338 C CA . LYS A 1 164 ? -16.354 8.977 3.841 1.00 95.19 164 LYS A CA 1
ATOM 1339 C C . LYS A 1 164 ? -15.600 10.278 4.126 1.00 95.19 164 LYS A C 1
ATOM 1341 O O . LYS A 1 164 ? -16.244 11.271 4.447 1.00 95.19 164 LYS A O 1
ATOM 1346 N N . ALA A 1 165 ? -14.268 10.268 4.045 1.00 96.00 165 ALA A N 1
ATOM 1347 C CA . ALA A 1 165 ? -13.451 11.461 4.245 1.00 96.00 165 ALA A CA 1
ATOM 1348 C C . ALA A 1 165 ? -13.712 12.493 3.139 1.00 96.00 165 ALA A C 1
ATOM 1350 O O . ALA A 1 165 ? -14.053 13.630 3.440 1.00 96.00 165 ALA A O 1
ATOM 1351 N N . ILE A 1 166 ? -13.638 12.086 1.867 1.00 95.81 166 ILE A N 1
ATOM 1352 C CA . ILE A 1 166 ? -13.862 12.967 0.708 1.00 95.81 166 ILE A CA 1
ATOM 1353 C C . ILE A 1 166 ? -15.249 13.620 0.752 1.00 95.81 166 ILE A C 1
ATOM 1355 O O . ILE A 1 166 ? -15.359 14.815 0.496 1.00 95.81 166 ILE A O 1
ATOM 1359 N N . ASP A 1 167 ? -16.293 12.876 1.126 1.00 94.06 167 ASP A N 1
ATOM 1360 C CA . ASP A 1 167 ? -17.659 13.406 1.232 1.00 94.06 167 ASP A CA 1
ATOM 1361 C C . ASP A 1 167 ? -17.796 14.543 2.264 1.00 94.06 167 ASP A C 1
ATOM 1363 O O . ASP A 1 167 ? -18.727 15.3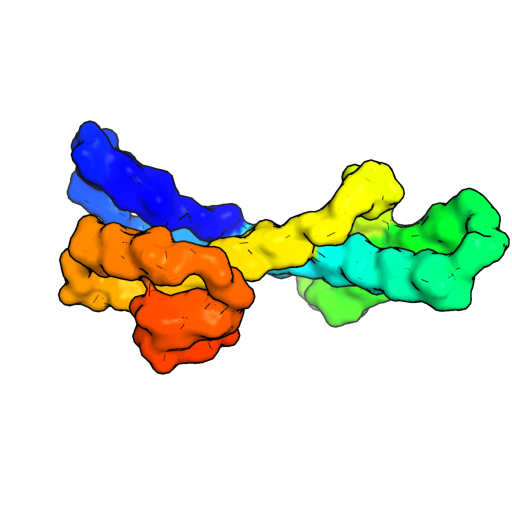35 2.164 1.00 94.06 167 ASP A O 1
ATOM 1367 N N . ASN A 1 168 ? -16.878 14.658 3.233 1.00 88.19 168 ASN A N 1
ATOM 1368 C CA . ASN A 1 168 ? -16.874 15.748 4.219 1.00 88.19 168 ASN A CA 1
ATOM 1369 C C . ASN A 1 168 ? -16.045 16.968 3.786 1.00 88.19 168 ASN A C 1
ATOM 1371 O O . ASN A 1 168 ? -16.129 18.010 4.435 1.00 88.19 168 ASN A O 1
ATOM 1375 N N . TYR A 1 169 ? -15.248 16.844 2.719 1.00 80.31 169 TYR A N 1
ATOM 1376 C CA . TYR A 1 169 ? -14.445 17.932 2.146 1.00 80.31 169 TYR A CA 1
ATOM 1377 C C . TYR A 1 169 ? -15.053 18.525 0.860 1.00 80.31 169 TYR A C 1
ATOM 1379 O O . TYR A 1 169 ? -14.486 19.474 0.312 1.00 80.31 169 TYR A O 1
ATOM 1387 N N . ASN A 1 170 ? -16.191 17.993 0.399 1.00 58.03 170 ASN A N 1
ATOM 1388 C CA . ASN A 1 170 ? -16.997 18.514 -0.714 1.00 58.03 170 ASN A CA 1
ATOM 1389 C C . ASN A 1 170 ? -18.194 19.329 -0.209 1.00 58.03 170 ASN A C 1
ATOM 1391 O O . ASN A 1 170 ? -18.550 20.316 -0.893 1.00 58.03 170 ASN A O 1
#

Foldseek 3Di:
DQCVVVQVVCCVVVVDVHCDPLNLLVSLVVLVVQLLVLVLLLQLLVVLVVVCVVPVPDDPVRSLVVSQVSQQVSCQVRPCVVVVDGSDSPSSVPCQSVVDDSDSVVRSLVSLLSLVVVVQCVPHDPVVLVVQLVVVPDDDSQVSCCSSRVHGRDSVSSVVSNVVSVVVVD

=== Feature glossary ===
A reading guide for the features in this record.

Start from the sequence.

  · Sequence gives the chain of amino acids in standard one-letter code (A=alanine, C=cysteine, …, Y=tyrosine), read N→C. It is the only feature that is directly encoded by the gene; all structural features are derived from the folded form of this sequence.

Fold it, and you get atomic coordinates and the backbone conformation that goes with them.

  · The mmCIF table is the protein's shape written out atom by atom. For each backbone N, Cα, C, and carbonyl O, it records an (x, y, z) coordinate triple in Å plus the residue type, chain letter, and residue number.

  · Backbone dihedral angles. Every residue except chain termini has a φ (preceding-C → N → Cα → C) and a ψ (N → Cα → C → next-N). They are reported in degrees following the IUPAC sign convention. Secondary structure is essentially a statement about which (φ, ψ) basin each residue occupies.

  · DSSP 8-state secondary structure assigns each residue one of H (α-helix), G (3₁₀-helix), I (π-helix), E (extended β-strand), B (isolated β-bridge), T (hydrogen-bonded turn), S (bend), or '-' (coil). The assignment is computed from backbone hydrogen-bond geometry via the Kabsch–Sander algorithm.

  · P-SEA three-state annotation labels each residue as helix, strand, or coil based purely on the geometry of the Cα trace. It serves as a fallback when the full backbone (and thus DSSP) is unavailable.

Summarize the fold with a handful of shape descriptors and a per-residue structural alphabet.

  · Radius of gyration (Rg) is the root-mean-square distance of Cα atoms from their centroid — a single number for overall size and compactness. A globular domain of N residues has Rg ≈ 2.2·N^0.38 Å; an extended or disordered chain has a much larger Rg. The Cα contact count is the number of residue pairs whose Cα atoms are within 8 Å and are more than four positions apart in sequence — a standard proxy for tertiary packing density. The bounding box is the smallest axis-aligned box enclosing all Cα atoms.

  · Foldseek's 3Di representation compresses backbone geometry into a per-residue letter drawn from a learned twenty-state alphabet. It captures the tertiary interaction pattern around each residue — which residues are packed against it in space, regardless of where they are in sequence.

  · Accessible surface area quantifies burial. A residue with SASA near zero is packed into the hydrophobic core; one with SASA >100 Å² sits on the surface. Computed here via the Shrake–Rupley numerical algorithm with a 1.4 Å probe.

Ask how reliable the model is.

  · For AlphaFold models, the B-factor field carries pLDDT — the model's own estimate of local accuracy on a 0–100 scale. Regions with pLDDT<50 should be treated as essentially unmodeled; they often correspond to intrinsically disordered segments.

  · For experimental (PDB) structures, the B-factor (temperature factor) quantifies the positional spread of each atom in the crystal — a combination of thermal vibration and static disorder — in units of Å². High B-factors mark flexible loops or poorly resolved regions; low B-factors mark the rigid, well-ordered core.

  · PAE(i, j) answers: if I align the predicted and true structures on residue i, how far off (in Å) do I expect residue j to be? A block-diagonal PAE matrix with low values on the blocks and high values off-diagonal is the signature of a multi-domain protein with confidently predicted domains but uncertain inter-domain orientation.

Place it in context: what it resembles, what it is annotated as, and how it looks.

  · Structural nearest neighbors (via Foldseek easy-search vs the PDB). Reported per hit: target PDB id, E-value, and alignment TM-score. A TM-score above ~0.5 is the conventional threshold for 'same fold'.

  · Functional annotations link the protein to curated databases. InterPro entries identify conserved domains and families by matching the sequence against member-database signatures (Pfam, PROSITE, CDD, …). Gene Ontology (GO) terms describe molecular function, biological process, and cellular component in a controlled vocabulary. CATH places the structure in a hierarchical fold classification (Class/Architecture/Topology/Homologous-superfamily). The organism is the source species.

  · Plot images: a contact map (which residues are close in 3D, as an N×N binary image), a Ramachandran scatter (backbone torsion angles, revealing secondary-structure composition at a glance), and — for AlphaFold structures — a PAE heatmap (pairwise prediction confidence).

  · Structure images are PyMOL renders from six orthogonal camera directions. Cartoon representation draws helices as coils and strands as arrows; sticks shows the backbone as bonds; surface shows the solvent-excluded envelope. Rainbow coloring maps sequence position to hue (blue→red, N→C); chain coloring assigns a distinct color per polypeptide.